Protein 3B1S (pdb70)

Organism: Aquifex aeolicus (strain VF5) (NCBI:txid224324)

Sequence (346 aa):
PEVKSRIKARMRELAKSRMMAEVPKATVVITNPEVKSRIKARMRELAKSRMMAEVPKATVVITNPEVKSRIKARMRELAKSRMMAEVPKATVVITNPTHIAIALKYNPEKDKAPVVVAKGKGTIAQKIVEIAENYSIPVVRKPELARALYPAVEVGKEISPKFYKAVAEIIAYVMFKKKKVPTHIAIALKYNPEKDKAPVVVAKGKGTIAQKIVEIAENYSIPVVRKPELARALYPAVEVGKEISPKFYKAVAEIIAYVMFKKKKPTHIAIALKYNPEKDKAPVVVAKGKGTIAQKIVEIAENYSIPVVRKPELARALYPAVEVGKEISPKFYKAVAEIIAYVMFK

Solvent-accessible surface area: 22753 Å² total; per-residue (Å²): 133,168,106,129,48,136,90,100,23,116,111,156,81,102,48,60,67,170,19,22,67,68,0,42,117,7,52,4,0,1,20,48,129,136,104,112,71,183,82,94,40,129,116,153,82,100,50,87,71,184,29,20,66,55,0,44,123,8,64,2,0,1,11,32,98,91,1,61,72,109,8,105,44,70,49,149,92,25,46,90,73,120,34,24,68,56,0,42,116,12,33,0,0,0,4,18,133,115,50,24,0,0,0,2,68,11,60,42,153,168,10,156,0,0,29,0,12,0,54,0,127,34,102,57,2,93,77,0,32,112,34,0,100,100,127,100,18,50,57,30,171,95,62,154,22,0,196,57,0,15,113,57,14,90,60,48,132,85,3,45,94,140,18,26,120,27,1,1,90,12,7,0,116,19,74,31,132,166,159,114,174,172,117,69,13,0,0,0,2,61,54,74,67,155,175,34,168,1,11,24,0,6,0,44,4,112,29,117,64,2,93,90,0,32,82,33,0,109,120,131,96,17,37,46,30,183,71,66,134,19,0,142,50,0,38,105,58,12,120,59,61,104,67,4,37,96,182,14,80,160,38,1,57,109,8,16,59,93,15,106,169,138,136,211,249,145,43,98,13,0,0,0,0,70,65,68,75,150,140,144,120,22,13,26,0,10,0,35,2,119,34,112,51,0,85,122,0,10,92,43,0,109,128,143,99,19,53,48,22,163,100,61,128,25,0,156,52,0,41,100,57,4,105,56,47,126,77,4,43,94,164,11,105,157,43,0,54,104,12,8,54,154,22,99,177,185

Secondary structure (DSSP, 8-state):
-HHHHHHHHHHHHHHHHHHHHSGGG-SEEEE-/---EEEEEE--TTT-SS-EEEEEEETHHHHHHHHHHHHHT--EEE-HHHHHHHTTT--TTSBPPGGGHHHHHHHHHHHHHHHHH-/-HHHHHHHHHHHHHHHHHHHTTGGG-SEEEE-/---EEEEEE--TTT-SS-EEEEEEEHHHHHHHHHHHHHTT--EEE-HHHHHHHTTT--TTSBPPTTSHHHHHHHHHHHHHT---/-HHHHHHHHHHHHHHHHHHHHHGGG-SEEEE-/---EEEEEE--SSS-SPPEEEEEEEHHHHHHHHHHHHHHT--EEE-HHHHHHHHHH--TTSBPPGGGHHHHHHHHHHHHH-

CATH classification: 3.40.1690.10

B-factor: mean 74.51, std 15.12, range [42.86, 115.55]

InterPro domains:
  IPR006135 Type III secretion system substrate exporter [PF01312] (5-341)
  IPR006135 Type III secretion system substrate exporter [PR00950] (7-29)
  IPR006135 Type III secretion system substrate exporter [PR00950] (202-220)
  IPR006135 Type III secretion system substrate exporter [PR00950] (222-239)
  IPR006135 Type III secretion system substrate exporter [PR00950] (266-281)
  IPR006135 Type III secretion system substrate exporter [PR00950] (296-317)
  IPR006135 Type III secretion system substrate exporter [PTHR30531] (3-348)
  IPR006136 Flagellar biosynthetic protein FlhB [TIGR00328] (4-347)
  IPR029025 Type III secretion system substrate exporter, C-terminal [G3DSA:3.40.1690.10] (264-350)
  IPR029025 Type III secretion system substrate exporter, C-terminal [SSF160544] (239-343)

Structure (mmCIF, N/CA/C/O backbone):
data_3B1S
#
_entry.id   3B1S
#
_cell.length_a   114.600
_cell.length_b   33.750
_cell.length_c   122.370
_cell.angle_alpha   90.00
_cell.angle_beta   107.78
_cell.angle_gamma   90.00
#
_symmetry.space_group_name_H-M   'C 1 2 1'
#
loop_
_entity.id
_entity.type
_entity.pdbx_description
1 polymer 'Flagellar biosynthetic protein flhB'
2 polymer 'Flagellar biosynthetic protein flhB'
3 water water
#
loop_
_atom_site.group_PDB
_atom_site.id
_atom_site.type_symbol
_atom_site.label_atom_id
_atom_site.label_alt_id
_atom_site.label_comp_id
_atom_site.label_asym_id
_atom_site.label_entity_id
_atom_site.label_seq_id
_atom_site.pdbx_PDB_ins_code
_atom_site.Cartn_x
_atom_site.Cartn_y
_atom_site.Cartn_z
_atom_site.occupancy
_atom_site.B_iso_or_equiv
_atom_site.auth_seq_id
_atom_site.auth_comp_id
_atom_site.auth_asym_id
_atom_site.auth_atom_id
_atom_site.pdbx_PDB_model_num
ATOM 1 N N . PRO A 1 21 ? 11.711 30.032 79.111 1.00 83.44 232 PRO A N 1
ATOM 2 C CA . PRO A 1 21 ? 11.969 29.004 80.124 1.00 83.42 232 PRO A CA 1
ATOM 3 C C . PRO A 1 21 ? 12.434 27.666 79.495 1.00 83.53 232 PRO A C 1
ATOM 4 O O . PRO A 1 21 ? 11.806 27.171 78.540 1.00 84.00 232 PRO A O 1
ATOM 8 N N . GLU A 1 22 ? 13.518 27.101 80.035 1.00 82.69 233 GLU A N 1
ATOM 9 C CA . GLU A 1 22 ? 14.181 25.931 79.463 1.00 82.20 233 GLU A CA 1
ATOM 10 C C . GLU A 1 22 ? 13.244 24.711 79.405 1.00 81.36 233 GLU A C 1
ATOM 11 O O . GLU A 1 22 ? 13.053 24.140 78.329 1.00 81.48 233 GLU A O 1
ATOM 17 N N . VAL A 1 23 ? 12.637 24.328 80.528 1.00 80.29 234 VAL A N 1
ATOM 18 C CA . VAL A 1 23 ? 11.720 23.185 80.544 1.00 78.05 234 VAL A CA 1
ATOM 19 C C . VAL A 1 23 ? 10.415 23.293 79.781 1.00 76.67 234 VAL A C 1
ATOM 20 O O . VAL A 1 23 ? 10.188 22.529 78.883 1.00 76.09 234 VAL A O 1
ATOM 24 N N . LYS A 1 24 ? 9.696 24.379 79.947 1.00 75.36 235 LYS A N 1
ATOM 25 C CA . LYS A 1 24 ? 8.476 24.522 79.205 1.00 74.57 235 LYS A CA 1
ATOM 26 C C . LYS A 1 24 ? 8.739 24.436 77.718 1.00 73.99 235 LYS A C 1
ATOM 27 O O . LYS A 1 24 ? 8.049 23.738 77.015 1.00 73.70 235 LYS A O 1
ATOM 33 N N . SER A 1 25 ? 9.759 25.094 77.219 1.00 73.07 236 SER A N 1
ATOM 34 C CA . SER A 1 25 ? 10.052 24.955 75.817 1.00 73.02 236 SER A CA 1
ATOM 35 C C . SER A 1 25 ? 10.557 23.595 75.422 1.00 71.96 236 SER A C 1
ATOM 36 O O . SER A 1 25 ? 10.442 23.205 74.258 1.00 72.21 236 SER A O 1
ATOM 39 N N . ARG A 1 26 ? 11.122 22.862 76.364 1.00 70.67 237 ARG A N 1
ATOM 40 C CA . ARG A 1 26 ? 11.603 21.549 75.999 1.00 69.94 237 ARG A CA 1
ATOM 41 C C . ARG A 1 26 ? 10.419 20.625 75.911 1.00 68.30 237 ARG A C 1
ATOM 42 O O . ARG A 1 26 ? 10.426 19.690 75.138 1.00 68.09 237 ARG A O 1
ATOM 50 N N . ILE A 1 27 ? 9.388 20.915 76.691 1.00 67.18 238 ILE A N 1
ATOM 51 C CA . ILE A 1 27 ? 8.172 20.115 76.672 1.00 65.72 238 ILE A CA 1
ATOM 52 C C . ILE A 1 27 ? 7.458 20.340 75.371 1.00 65.30 238 ILE A C 1
ATOM 53 O O . ILE A 1 27 ? 7.043 19.354 74.712 1.00 65.29 238 ILE A O 1
ATOM 58 N N . LYS A 1 28 ? 7.320 21.626 75.019 1.00 64.43 239 LYS A N 1
ATOM 59 C CA . LYS A 1 28 ? 6.718 22.046 73.761 1.00 63.59 239 LYS A CA 1
ATOM 60 C C . LYS A 1 28 ? 7.399 21.392 72.598 1.00 62.64 239 LYS A C 1
ATOM 61 O O . LYS A 1 28 ? 6.745 20.779 71.751 1.00 62.45 239 LYS A O 1
ATOM 67 N N . ALA A 1 29 ? 8.719 21.488 72.563 1.00 62.45 240 ALA A N 1
ATOM 68 C CA . ALA A 1 29 ? 9.489 20.919 71.442 1.00 62.72 240 ALA A CA 1
ATOM 69 C C . ALA A 1 29 ? 9.111 19.476 71.283 1.00 62.71 240 ALA A C 1
ATOM 70 O O . ALA A 1 29 ? 8.751 19.013 70.180 1.00 63.33 240 ALA A O 1
ATOM 72 N N . ARG A 1 30 ? 9.175 18.759 72.381 1.00 62.15 241 ARG A N 1
ATOM 73 C CA . ARG A 1 30 ? 8.869 17.361 72.384 1.00 61.98 241 ARG A CA 1
ATOM 74 C C . ARG A 1 30 ? 7.431 17.080 71.994 1.00 61.95 241 ARG A C 1
ATOM 75 O O . ARG A 1 30 ? 7.219 16.191 71.229 1.00 61.86 241 ARG A O 1
ATOM 83 N N . MET A 1 31 ? 6.476 17.821 72.470 1.00 61.93 242 MET A N 1
ATOM 84 C CA . MET A 1 31 ? 5.120 17.595 71.975 1.00 63.00 242 MET A CA 1
ATOM 85 C C . MET A 1 31 ? 5.051 17.794 70.440 1.00 63.61 242 MET A C 1
ATOM 86 O O . MET A 1 31 ? 4.409 16.989 69.705 1.00 62.97 242 MET A O 1
ATOM 91 N N . ARG A 1 32 ? 5.744 18.833 69.946 1.00 63.99 243 ARG A N 1
ATOM 92 C CA . ARG A 1 32 ? 5.826 19.050 68.498 1.00 63.96 243 ARG A CA 1
ATOM 93 C C . ARG A 1 32 ? 6.423 17.799 67.893 1.00 63.54 243 ARG A C 1
ATOM 94 O O . ARG A 1 32 ? 5.883 17.233 66.961 1.00 63.62 243 ARG A O 1
ATOM 102 N N . GLU A 1 33 ? 7.505 17.312 68.448 1.00 63.09 244 GLU A N 1
ATOM 103 C CA . GLU A 1 33 ? 8.100 16.155 67.832 1.00 63.87 244 GLU A CA 1
ATOM 104 C C . GLU A 1 33 ? 7.158 14.932 67.809 1.00 62.78 244 GLU A C 1
ATOM 105 O O . GLU A 1 33 ? 7.145 14.171 66.836 1.00 63.10 244 GLU A O 1
ATOM 111 N N . LEU A 1 34 ? 6.451 14.689 68.891 1.00 61.54 245 LEU A N 1
ATOM 112 C CA . LEU A 1 34 ? 5.565 13.549 68.986 1.00 59.77 245 LEU A CA 1
ATOM 113 C C . LEU A 1 34 ? 4.395 13.636 68.051 1.00 59.71 245 LEU A C 1
ATOM 114 O O . LEU A 1 34 ? 3.943 12.650 67.522 1.00 59.51 245 LEU A O 1
ATOM 119 N N . ALA A 1 35 ? 3.866 14.831 67.905 1.00 59.43 246 ALA A N 1
ATOM 120 C CA . ALA A 1 35 ? 2.779 15.083 66.974 1.00 59.82 246 ALA A CA 1
ATOM 121 C C . ALA A 1 35 ? 3.259 14.664 65.566 1.00 60.75 246 ALA A C 1
ATOM 122 O O . ALA A 1 35 ? 2.586 13.896 64.888 1.00 61.54 246 ALA A O 1
ATOM 124 N N . LYS A 1 36 ? 4.465 15.043 65.196 1.00 61.74 247 LYS A N 1
ATOM 125 C CA . LYS A 1 36 ? 5.015 14.638 63.918 1.00 62.76 247 LYS A CA 1
ATOM 126 C C . LYS A 1 36 ? 5.213 13.140 63.722 1.00 63.36 247 LYS A C 1
ATOM 127 O O . LYS A 1 36 ? 4.821 12.609 62.729 1.00 62.77 247 LYS A O 1
ATOM 133 N N . SER A 1 37 ? 5.767 12.419 64.664 1.00 64.67 248 SER A N 1
ATOM 134 C CA . SER A 1 37 ? 5.812 10.976 64.427 1.00 67.86 248 SER A CA 1
ATOM 135 C C . SER A 1 37 ? 4.430 10.366 64.167 1.00 69.02 248 SER A C 1
ATOM 136 O O . SER A 1 37 ? 4.302 9.474 63.314 1.00 69.58 248 SER A O 1
ATOM 139 N N . ARG A 1 38 ? 3.398 10.838 64.880 1.00 70.43 249 ARG A N 1
ATOM 140 C CA . ARG A 1 38 ? 2.045 10.315 64.676 1.00 71.64 249 ARG A CA 1
ATOM 141 C C . ARG A 1 38 ? 1.645 10.566 63.203 1.00 71.37 249 ARG A C 1
ATOM 142 O O . ARG A 1 38 ? 1.279 9.633 62.454 1.00 70.88 249 ARG A O 1
ATOM 150 N N . MET A 1 39 ? 1.758 11.830 62.806 1.00 71.33 250 MET A N 1
ATOM 151 C CA . MET A 1 39 ? 1.363 12.263 61.500 1.00 72.49 250 MET A CA 1
ATOM 152 C C . MET A 1 39 ? 2.041 11.473 60.340 1.00 74.04 250 MET A C 1
ATOM 153 O O . MET A 1 39 ? 1.336 10.986 59.442 1.00 74.38 250 MET A O 1
ATOM 158 N N . MET A 1 40 ? 3.376 11.316 60.383 1.00 75.17 251 MET A N 1
ATOM 159 C CA . MET A 1 40 ? 4.139 10.554 59.366 1.00 76.28 251 MET A CA 1
ATOM 160 C C . MET A 1 40 ? 3.853 9.086 59.341 1.00 76.49 251 MET A C 1
ATOM 161 O O . MET A 1 40 ? 4.139 8.413 58.372 1.00 76.93 251 MET A O 1
ATOM 166 N N . ALA A 1 41 ? 3.327 8.570 60.424 1.00 77.42 252 ALA A N 1
ATOM 167 C CA . ALA A 1 41 ? 2.961 7.173 60.466 1.00 78.45 252 ALA A CA 1
ATOM 168 C C . ALA A 1 41 ? 1.552 6.979 59.845 1.00 79.19 252 ALA A C 1
ATOM 169 O O . ALA A 1 41 ? 1.186 5.871 59.397 1.00 79.29 252 ALA A O 1
ATOM 171 N N . GLU A 1 42 ? 0.764 8.060 59.833 1.00 79.37 253 GLU A N 1
ATOM 172 C CA . GLU A 1 42 ? -0.598 8.016 59.302 1.00 79.60 253 GLU A CA 1
ATOM 173 C C . GLU A 1 42 ? -0.640 8.229 57.780 1.00 79.45 253 GLU A C 1
ATOM 174 O O . GLU A 1 42 ? -1.704 8.095 57.153 1.00 79.95 253 GLU A O 1
ATOM 180 N N . VAL A 1 43 ? 0.516 8.579 57.203 1.00 78.51 254 VAL A N 1
ATOM 181 C CA . VAL A 1 43 ? 0.657 8.794 55.759 1.00 77.05 254 VAL A CA 1
ATOM 182 C C . VAL A 1 43 ? 0.480 7.516 54.914 1.00 76.88 254 VAL A C 1
ATOM 183 O O . VAL A 1 43 ? -0.090 7.602 53.831 1.00 76.71 254 VAL A O 1
ATOM 187 N N . PRO A 1 44 ? 0.784 6.356 55.435 1.00 76.33 255 PRO A N 1
ATOM 188 C CA . PRO A 1 44 ? 0.640 5.132 54.672 1.00 76.25 255 PRO A CA 1
ATOM 189 C C . PRO A 1 44 ? -0.812 4.839 54.409 1.00 75.65 255 PRO A C 1
ATOM 190 O O . PRO A 1 44 ? -1.163 3.885 53.759 1.00 75.68 255 PRO A O 1
ATOM 194 N N . LYS A 1 45 ? -1.655 5.648 55.004 1.00 75.14 256 LYS A N 1
ATOM 195 C CA . LYS A 1 45 ? -3.092 5.491 54.932 1.00 74.15 256 LYS A CA 1
ATOM 196 C C . LYS A 1 45 ? -3.667 6.525 53.977 1.00 73.34 256 LYS A C 1
ATOM 197 O O . LYS A 1 45 ? -4.866 6.583 53.801 1.00 73.94 256 LYS A O 1
ATOM 203 N N . ALA A 1 46 ? -2.839 7.345 53.375 1.00 72.29 257 ALA A N 1
ATOM 204 C CA . ALA A 1 46 ? -3.358 8.348 52.483 1.00 70.84 257 ALA A CA 1
ATOM 205 C C . ALA A 1 46 ? -3.772 7.742 51.173 1.00 70.16 257 ALA A C 1
ATOM 206 O O . ALA A 1 46 ? -3.430 6.622 50.887 1.00 70.52 257 ALA A O 1
ATOM 208 N N . THR A 1 47 ? -4.540 8.488 50.397 1.00 68.69 258 THR A N 1
ATOM 209 C CA . THR A 1 47 ? -4.988 8.056 49.088 1.00 67.14 258 THR A CA 1
ATOM 210 C C . THR A 1 47 ? -4.462 9.103 48.061 1.00 66.91 258 THR A C 1
ATOM 211 O O . THR A 1 47 ? -4.395 8.838 46.851 1.00 66.79 258 THR A O 1
ATOM 215 N N . VAL A 1 48 ? -4.075 10.289 48.532 1.00 66.00 259 VAL A N 1
ATOM 216 C CA . VAL A 1 48 ? -3.680 11.382 47.622 1.00 65.46 259 VAL A CA 1
ATOM 217 C C . VAL A 1 48 ? -2.854 12.406 48.364 1.00 65.27 259 VAL A C 1
ATOM 218 O O . VAL A 1 48 ? -3.135 12.690 49.532 1.00 65.57 259 VAL A O 1
ATOM 222 N N . VAL A 1 49 ? -1.874 12.998 47.685 1.00 64.88 260 VAL A N 1
ATOM 223 C CA . VAL A 1 49 ? -1.099 14.063 48.276 1.00 64.39 260 VAL A CA 1
ATOM 224 C C . VAL A 1 49 ? -1.085 15.195 47.327 1.00 65.20 260 VAL A C 1
ATOM 225 O O . VAL A 1 49 ? -0.787 14.990 46.174 1.00 65.14 260 VAL A O 1
ATOM 229 N N . ILE A 1 50 ? -1.361 16.392 47.807 1.00 66.91 261 ILE A N 1
ATOM 230 C CA . ILE A 1 50 ? -1.212 17.553 46.981 1.00 69.38 261 ILE A CA 1
ATOM 231 C C . ILE A 1 50 ? 0.089 18.203 47.319 1.00 72.31 261 ILE A C 1
ATOM 232 O O . ILE A 1 50 ? 0.437 18.318 48.485 1.00 72.85 261 ILE A O 1
ATOM 237 N N . THR A 1 51 ? 0.804 18.638 46.281 1.00 75.94 262 THR A N 1
ATOM 238 C CA . THR A 1 51 ? 2.196 19.117 46.347 1.00 78.31 262 THR A CA 1
ATOM 239 C C . THR A 1 51 ? 2.260 20.473 45.678 1.00 79.93 262 THR A C 1
ATOM 240 O O . THR A 1 51 ? 1.422 20.775 44.834 1.00 79.88 262 THR A O 1
ATOM 244 N N . ASN A 1 52 ? 3.259 21.280 46.031 1.00 82.61 263 ASN A N 1
ATOM 245 C CA . ASN A 1 52 ? 3.538 22.529 45.290 1.00 85.16 263 ASN A CA 1
ATOM 246 C C . ASN A 1 52 ? 4.105 22.316 43.872 1.00 86.13 263 ASN A C 1
ATOM 247 O O . ASN A 1 52 ? 4.937 21.415 43.626 1.00 87.04 263 ASN A O 1
ATOM 253 N N . PRO B 1 21 ? 4.889 22.829 -10.064 1.00 88.62 232 PRO C N 1
ATOM 254 C CA . PRO B 1 21 ? 4.729 21.893 -8.939 1.00 88.30 232 PRO C CA 1
ATOM 255 C C . PRO B 1 21 ? 6.072 21.611 -8.259 1.00 87.85 232 PRO C C 1
ATOM 256 O O . PRO B 1 21 ? 6.268 22.021 -7.112 1.00 88.17 232 PRO C O 1
ATOM 260 N N . GLU B 1 22 ? 6.991 20.945 -8.965 1.00 86.74 233 GLU C N 1
ATOM 261 C CA . GLU B 1 22 ? 8.323 20.636 -8.430 1.00 85.73 233 GLU C CA 1
ATOM 262 C C . GLU B 1 22 ? 9.045 21.910 -8.085 1.00 84.76 233 GLU C C 1
ATOM 263 O O . GLU B 1 22 ? 9.931 21.920 -7.216 1.00 84.89 233 GLU C O 1
ATOM 269 N N . VAL B 1 23 ? 8.662 22.983 -8.767 1.00 83.10 234 VAL C N 1
ATOM 270 C CA . VAL B 1 23 ? 9.352 24.236 -8.606 1.00 82.03 234 VAL C CA 1
ATOM 271 C C . VAL B 1 23 ? 8.901 24.951 -7.340 1.00 80.70 234 VAL C C 1
ATOM 272 O O . VAL B 1 23 ? 9.742 25.282 -6.506 1.00 81.30 234 VAL C O 1
ATOM 276 N N . LYS B 1 24 ? 7.601 25.171 -7.174 1.00 79.10 235 LYS C N 1
ATOM 277 C CA . LYS B 1 24 ? 7.106 25.799 -5.940 1.00 77.51 235 LYS C CA 1
ATOM 278 C C . LYS B 1 24 ? 7.305 24.909 -4.706 1.00 75.91 235 LYS C C 1
ATOM 279 O O . LYS B 1 24 ? 7.450 25.420 -3.604 1.00 75.42 235 LYS C O 1
ATOM 285 N N . SER B 1 25 ? 7.355 23.593 -4.894 1.00 74.45 236 SER C N 1
ATOM 286 C CA . SER B 1 25 ? 7.682 22.704 -3.780 1.00 73.39 236 SER C CA 1
ATOM 287 C C . SER B 1 25 ? 9.111 22.944 -3.320 1.00 71.75 236 SER C C 1
ATOM 288 O O . SER B 1 25 ? 9.365 23.050 -2.144 1.00 71.72 236 SER C O 1
ATOM 291 N N . ARG B 1 26 ? 10.043 23.020 -4.249 1.00 70.22 237 ARG C N 1
ATOM 292 C CA . ARG B 1 26 ? 11.435 23.241 -3.892 1.00 69.17 237 ARG C CA 1
ATOM 293 C C . ARG B 1 26 ? 11.697 24.627 -3.261 1.00 67.65 237 ARG C C 1
ATOM 294 O O . ARG B 1 26 ? 12.540 24.771 -2.357 1.00 67.56 237 ARG C O 1
ATOM 302 N N . ILE B 1 27 ? 10.963 25.631 -3.712 1.00 65.41 238 ILE C N 1
ATOM 303 C CA . ILE B 1 27 ? 11.029 26.941 -3.083 1.00 64.58 238 ILE C CA 1
ATOM 304 C C . ILE B 1 27 ? 10.419 26.996 -1.676 1.00 63.83 238 ILE C C 1
ATOM 305 O O . ILE B 1 27 ? 10.908 27.721 -0.829 1.00 63.96 238 ILE C O 1
ATOM 310 N N . LYS B 1 28 ? 9.358 26.260 -1.394 1.00 63.19 239 LYS C N 1
ATOM 311 C CA . LYS B 1 28 ? 8.840 26.350 -0.044 1.00 62.76 239 LYS C CA 1
ATOM 312 C C . LYS B 1 28 ? 9.857 25.684 0.882 1.00 61.31 239 LYS C C 1
ATOM 313 O O . LYS B 1 28 ? 10.200 26.225 1.940 1.00 61.26 239 LYS C O 1
ATOM 319 N N . ALA B 1 29 ? 10.363 24.532 0.437 1.00 60.02 240 ALA C N 1
ATOM 320 C CA . ALA B 1 29 ? 11.322 23.726 1.181 1.00 59.16 240 ALA C CA 1
ATOM 321 C C . ALA B 1 29 ? 12.449 24.620 1.521 1.00 59.12 240 ALA C C 1
ATOM 322 O O . ALA B 1 29 ? 12.768 24.748 2.701 1.00 59.89 240 ALA C O 1
ATOM 324 N N . ARG B 1 30 ? 13.044 25.270 0.513 1.00 58.31 241 ARG C N 1
ATOM 325 C CA . ARG B 1 30 ? 14.201 26.118 0.800 1.00 58.09 241 ARG C CA 1
ATOM 326 C C . ARG B 1 30 ? 13.915 27.254 1.770 1.00 57.53 241 ARG C C 1
ATOM 327 O O . ARG B 1 30 ? 14.738 27.610 2.626 1.00 56.46 241 ARG C O 1
ATOM 3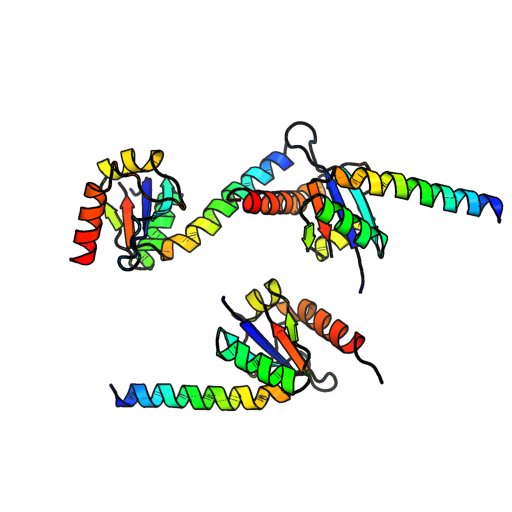35 N N . MET B 1 31 ? 12.733 27.816 1.654 1.00 58.07 242 MET C N 1
ATOM 336 C CA . MET B 1 31 ? 12.374 28.863 2.582 1.00 60.19 242 MET C CA 1
ATOM 337 C C . MET B 1 31 ? 12.278 28.317 4.006 1.00 61.07 242 MET C C 1
ATOM 338 O O . MET B 1 31 ? 12.624 29.011 4.976 1.00 61.43 242 MET C O 1
ATOM 343 N N . ARG B 1 32 ? 11.849 27.064 4.128 1.00 61.58 243 ARG C N 1
ATOM 344 C CA . ARG B 1 32 ? 11.898 26.428 5.421 1.00 62.70 243 ARG C CA 1
ATOM 345 C C . ARG B 1 32 ? 13.317 26.248 6.003 1.00 62.34 243 ARG C C 1
ATOM 346 O O . ARG B 1 32 ? 13.525 26.599 7.167 1.00 63.65 243 ARG C O 1
ATOM 354 N N . GLU B 1 33 ? 14.282 25.747 5.235 1.00 60.90 244 GLU C N 1
ATOM 355 C CA . GLU B 1 33 ? 15.631 25.593 5.775 1.00 61.21 244 GLU C CA 1
ATOM 356 C C . GLU B 1 33 ? 16.213 26.928 6.220 1.00 60.43 244 GLU C C 1
ATOM 357 O O . GLU B 1 33 ? 16.991 26.987 7.181 1.00 60.93 244 GLU C O 1
ATOM 363 N N . LEU B 1 34 ? 15.889 27.991 5.485 1.00 59.43 245 LEU C N 1
ATOM 364 C CA . LEU B 1 34 ? 16.468 29.297 5.749 1.00 57.18 245 LEU C CA 1
ATOM 365 C C . LEU B 1 34 ? 15.904 29.863 7.047 1.00 56.15 245 LEU C C 1
ATOM 366 O O . LEU B 1 34 ? 16.650 30.358 7.896 1.00 56.04 245 LEU C O 1
ATOM 371 N N . ALA B 1 35 ? 14.594 29.745 7.196 1.00 55.88 246 ALA C N 1
ATOM 372 C CA . ALA B 1 35 ? 13.895 30.107 8.433 1.00 56.14 246 ALA C CA 1
ATOM 373 C C . ALA B 1 35 ? 14.442 29.273 9.592 1.00 56.12 246 ALA C C 1
ATOM 374 O O . ALA B 1 35 ? 14.727 29.790 10.676 1.00 57.09 246 ALA C O 1
ATOM 376 N N . LYS B 1 36 ? 14.647 28.000 9.345 1.00 55.59 247 LYS C N 1
ATOM 377 C CA . LYS B 1 36 ? 15.163 27.179 10.372 1.00 56.73 247 LYS C CA 1
ATOM 378 C C . LYS B 1 36 ? 16.559 27.637 10.836 1.00 56.94 247 LYS C C 1
ATOM 379 O O . LYS B 1 36 ? 16.806 27.695 12.035 1.00 57.46 247 LYS C O 1
ATOM 385 N N . SER B 1 37 ? 17.456 27.998 9.917 1.00 56.88 248 SER C N 1
ATOM 386 C CA . SER B 1 37 ? 18.810 28.387 10.314 1.00 57.40 248 SER C CA 1
ATOM 387 C C . SER B 1 37 ? 18.821 29.750 10.935 1.00 56.91 248 SER C C 1
ATOM 388 O O . SER B 1 37 ? 19.542 29.993 11.879 1.00 56.12 248 SER C O 1
ATOM 391 N N . ARG B 1 38 ? 18.051 30.669 10.381 1.00 56.68 249 ARG C N 1
ATOM 392 C CA . ARG B 1 38 ? 17.955 31.941 11.070 1.00 57.29 249 ARG C CA 1
ATOM 393 C C . ARG B 1 38 ? 17.506 31.672 12.519 1.00 55.66 249 ARG C C 1
ATOM 394 O O . ARG B 1 38 ? 18.162 32.118 13.424 1.00 55.70 249 ARG C O 1
ATOM 402 N N . MET B 1 39 ? 16.455 30.893 12.741 1.00 53.92 250 MET C N 1
ATOM 403 C CA . MET B 1 39 ? 16.059 30.558 14.126 1.00 52.59 250 MET C CA 1
ATOM 404 C C . MET B 1 39 ? 17.152 29.946 15.006 1.00 51.98 250 MET C C 1
ATOM 405 O O . MET B 1 39 ? 17.392 30.400 16.114 1.00 52.38 250 MET C O 1
ATOM 410 N N . MET B 1 40 ? 17.797 28.894 14.521 1.00 50.61 251 MET C N 1
ATOM 411 C CA . MET B 1 40 ? 18.805 28.200 15.295 1.00 49.14 251 MET C CA 1
ATOM 412 C C . MET B 1 40 ? 19.966 29.108 15.631 1.00 49.02 251 MET C C 1
ATOM 413 O O . MET B 1 40 ? 20.588 28.940 16.660 1.00 49.89 251 MET C O 1
ATOM 418 N N . ALA B 1 41 ? 20.269 30.070 14.772 1.00 48.93 252 ALA C N 1
ATOM 419 C CA . ALA B 1 41 ? 21.365 31.011 15.007 1.00 49.27 252 ALA C CA 1
ATOM 420 C C . ALA B 1 41 ? 21.041 31.847 16.247 1.00 49.73 252 ALA C C 1
ATOM 421 O O . ALA B 1 41 ? 21.887 32.493 16.819 1.00 49.91 252 ALA C O 1
ATOM 423 N N . GLU B 1 42 ? 19.799 31.817 16.668 1.00 49.97 253 GLU C N 1
ATOM 424 C CA . GLU B 1 42 ? 19.391 32.705 17.687 1.00 51.25 253 GLU C CA 1
ATOM 425 C C . GLU B 1 42 ? 19.371 31.950 19.018 1.00 51.50 253 GLU C C 1
ATOM 426 O O . GLU B 1 42 ? 19.343 32.585 20.104 1.00 52.07 253 GLU C O 1
ATOM 432 N N . VAL B 1 43 ? 19.429 30.607 18.956 1.00 50.11 254 VAL C N 1
ATOM 433 C CA . VAL B 1 43 ? 19.365 29.807 20.167 1.00 48.76 254 VAL C CA 1
ATOM 434 C C . VAL B 1 43 ? 20.540 30.179 21.111 1.00 49.19 254 VAL C C 1
ATOM 435 O O . VAL B 1 43 ? 20.373 30.259 22.331 1.00 48.98 254 VAL C O 1
ATOM 439 N N . PRO B 1 44 ? 21.717 30.478 20.562 1.00 48.58 255 PRO C N 1
ATOM 440 C CA . PRO B 1 44 ? 22.698 30.802 21.584 1.00 49.32 255 PRO C CA 1
ATOM 441 C C . PRO B 1 44 ? 22.505 32.155 22.333 1.00 50.94 255 PRO C C 1
ATOM 442 O O . PRO B 1 44 ? 23.370 32.523 23.128 1.00 51.27 255 PRO C O 1
ATOM 446 N N . LYS B 1 45 ? 21.421 32.903 22.115 1.00 51.83 256 LYS C N 1
ATOM 447 C CA . LYS B 1 45 ? 21.233 34.119 22.953 1.00 52.75 256 LYS C CA 1
ATOM 448 C C . LYS B 1 45 ? 20.212 33.814 24.006 1.00 52.03 256 LYS C C 1
ATOM 449 O O . LYS B 1 45 ? 19.910 34.667 24.834 1.00 53.09 256 LYS C O 1
ATOM 455 N N . ALA B 1 46 ? 19.645 32.621 23.952 1.00 50.73 257 ALA C N 1
ATOM 456 C CA . ALA B 1 46 ? 18.606 32.263 24.875 1.00 50.66 257 ALA C CA 1
ATOM 457 C C . ALA B 1 46 ? 19.211 32.389 26.252 1.00 51.56 257 ALA C C 1
ATOM 458 O O . ALA B 1 46 ? 20.447 32.250 26.412 1.00 52.42 257 ALA C O 1
ATOM 460 N N . THR B 1 47 ? 18.379 32.621 27.272 1.00 51.34 258 THR C N 1
ATOM 461 C CA . THR B 1 47 ? 18.876 32.360 28.620 1.00 50.36 258 THR C CA 1
ATOM 462 C C . THR B 1 47 ? 18.240 31.140 29.317 1.00 49.39 258 THR C C 1
ATOM 463 O O . THR B 1 47 ? 18.705 30.733 30.357 1.00 50.00 258 THR C O 1
ATOM 467 N N . VAL B 1 48 ? 17.227 30.528 28.739 1.00 48.83 259 VAL C N 1
ATOM 468 C CA . VAL B 1 48 ? 16.714 29.276 29.250 1.00 48.70 259 VAL C CA 1
ATOM 469 C C . VAL B 1 48 ? 16.074 28.519 28.149 1.00 47.82 259 VAL C C 1
ATOM 470 O O . VAL B 1 48 ? 15.577 29.114 27.273 1.00 47.68 259 VAL C O 1
ATOM 474 N N . VAL B 1 49 ? 16.004 27.207 28.212 1.00 47.49 260 VAL C N 1
ATOM 475 C CA . VAL B 1 49 ? 15.118 26.510 27.296 1.00 47.98 260 VAL C CA 1
ATOM 476 C C . VAL B 1 49 ? 14.107 25.743 28.127 1.00 50.39 260 VAL C C 1
ATOM 477 O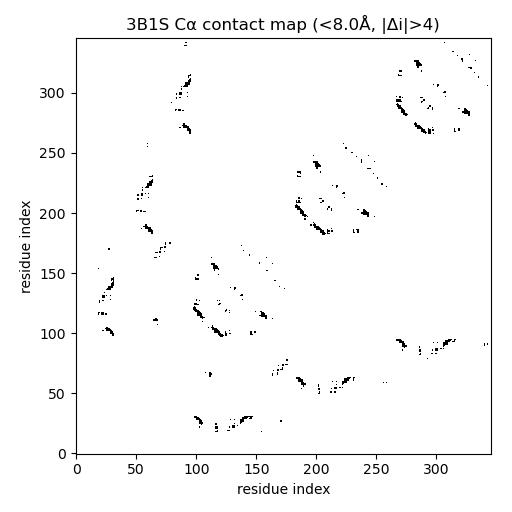 O . VAL B 1 49 ? 14.466 25.004 29.067 1.00 50.77 260 VAL C O 1
ATOM 481 N N . ILE B 1 50 ? 12.842 25.916 27.797 1.00 52.33 261 ILE C N 1
ATOM 482 C CA . ILE B 1 50 ? 11.776 25.192 28.490 1.00 54.95 261 ILE C CA 1
ATOM 483 C C . ILE B 1 50 ? 11.454 23.980 27.648 1.00 57.28 261 ILE C C 1
ATOM 484 O O . ILE B 1 50 ? 11.287 24.116 26.443 1.00 58.13 261 ILE C O 1
ATOM 489 N N . THR B 1 51 ? 11.359 22.798 28.250 1.00 60.40 262 THR C N 1
ATOM 490 C CA . THR B 1 51 ? 11.172 21.561 27.458 1.00 63.88 262 THR C CA 1
ATOM 491 C C . THR B 1 51 ? 10.133 20.604 28.047 1.00 65.39 262 THR C C 1
ATOM 492 O O . THR B 1 51 ? 9.613 20.866 29.120 1.00 66.34 262 THR C O 1
ATOM 496 N N . ASN B 1 52 ? 9.816 19.510 27.355 1.00 67.19 263 ASN C N 1
ATOM 497 C CA . ASN B 1 52 ? 9.002 18.435 27.951 1.00 69.25 263 ASN C CA 1
ATOM 498 C C . ASN B 1 52 ? 9.862 17.185 28.291 1.00 70.56 263 ASN C C 1
ATOM 499 O O . ASN B 1 52 ? 11.099 17.306 28.490 1.00 71.12 263 ASN C O 1
ATOM 505 N N . PRO C 1 21 ? -23.495 11.566 48.861 1.00 89.06 232 PRO E N 1
ATOM 506 C CA . PRO C 1 21 ? -22.559 12.579 49.413 1.00 88.49 232 PRO E CA 1
ATOM 507 C C . PRO C 1 21 ? -22.040 13.513 48.311 1.00 87.84 232 PRO E C 1
ATOM 508 O O . PRO C 1 21 ? -21.649 13.019 47.249 1.00 88.34 232 PRO E O 1
ATOM 512 N N . GLU C 1 22 ? -22.045 14.827 48.538 1.00 86.42 233 GLU E N 1
ATOM 513 C CA . GLU C 1 22 ? -21.632 15.797 47.509 1.00 85.80 233 GLU E CA 1
ATOM 514 C C . GLU C 1 22 ? -20.338 15.454 46.760 1.00 85.35 233 GLU E C 1
ATOM 515 O O . GLU C 1 22 ? -20.282 15.541 45.521 1.00 85.25 233 GLU E O 1
ATOM 521 N N . VAL C 1 23 ? -19.309 15.085 47.527 1.00 84.46 234 VAL E N 1
ATOM 522 C CA . VAL C 1 23 ? -17.958 14.833 47.010 1.00 83.22 234 VAL E CA 1
ATOM 523 C C . VAL C 1 23 ? -17.896 13.555 46.147 1.00 82.74 234 VAL E C 1
ATOM 524 O O . VAL C 1 23 ? -17.302 13.570 45.061 1.00 82.01 234 VAL E O 1
ATOM 528 N N . LYS C 1 24 ? -18.523 12.470 46.607 1.00 82.09 235 LYS E N 1
ATOM 529 C CA . LYS C 1 24 ? -18.606 11.277 45.774 1.00 81.52 235 LYS E CA 1
ATOM 530 C C . LYS C 1 24 ? -19.415 11.586 44.522 1.00 81.41 235 LYS E C 1
ATOM 531 O O . LYS C 1 24 ? -19.319 10.888 43.499 1.00 81.76 235 LYS E O 1
ATOM 537 N N . SER C 1 25 ? -20.200 12.647 44.589 1.00 80.51 236 SER E N 1
ATOM 538 C CA . SER C 1 25 ? -21.041 12.951 43.472 1.00 80.28 236 SER E CA 1
ATOM 539 C C . SER C 1 25 ? -20.232 13.699 42.444 1.00 79.92 236 SER E C 1
ATOM 540 O O . SER C 1 25 ? -20.172 13.263 41.296 1.00 80.58 236 SER E O 1
ATOM 543 N N . ARG C 1 26 ? -19.604 14.807 42.838 1.00 79.30 237 ARG E N 1
ATOM 544 C CA . ARG C 1 26 ? -18.807 15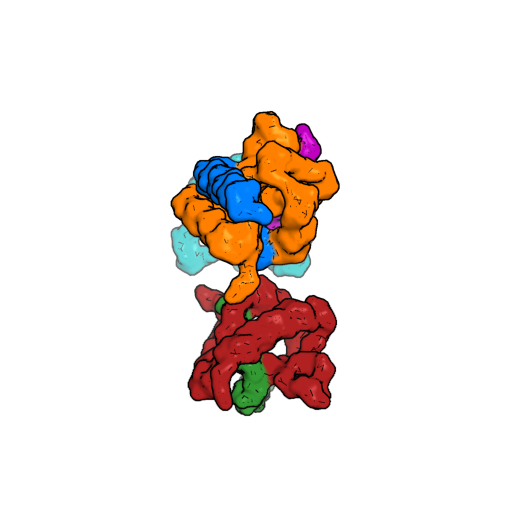.597 41.899 1.00 78.44 237 ARG E CA 1
ATOM 545 C C . ARG C 1 26 ? -17.672 14.751 41.344 1.00 77.89 237 ARG E C 1
ATOM 546 O O . ARG C 1 26 ? -17.250 14.987 40.234 1.00 78.30 237 ARG E O 1
ATOM 554 N N . ILE C 1 27 ? -17.242 13.713 42.043 1.00 77.15 238 ILE E N 1
ATOM 555 C CA . ILE C 1 27 ? -16.215 12.876 41.452 1.00 76.83 238 ILE E CA 1
ATOM 556 C C . ILE C 1 27 ? -16.674 12.003 40.297 1.00 77.26 238 ILE E C 1
ATOM 557 O O . ILE C 1 27 ? -16.257 12.217 39.180 1.00 77.60 238 ILE E O 1
ATOM 562 N N . LYS C 1 28 ? -17.716 11.224 40.477 1.00 77.48 239 LYS E N 1
ATOM 563 C CA . LYS C 1 28 ? -18.179 10.457 39.346 1.00 77.69 239 LYS E CA 1
ATOM 564 C C . LYS C 1 28 ? -18.480 11.425 38.220 1.00 77.51 239 LYS E C 1
ATOM 565 O O . LYS C 1 28 ? -18.185 11.155 37.082 1.00 76.50 239 LYS E O 1
ATOM 571 N N . ALA C 1 29 ? -19.056 12.563 38.538 1.00 77.01 240 ALA E N 1
ATOM 572 C CA . ALA C 1 29 ? -19.289 13.589 37.530 1.00 77.55 240 ALA E CA 1
ATOM 573 C C . ALA C 1 29 ? -18.056 13.744 36.687 1.00 78.22 240 ALA E C 1
ATOM 574 O O . ALA C 1 29 ? -18.111 13.583 35.458 1.00 78.68 240 ALA E O 1
ATOM 576 N N . ARG C 1 30 ? -16.938 14.021 37.360 1.00 78.98 241 ARG E N 1
ATOM 577 C CA . ARG C 1 30 ? -15.705 14.442 36.703 1.00 79.33 241 ARG E CA 1
ATOM 578 C C . ARG C 1 30 ? -15.050 13.291 35.923 1.00 79.13 241 ARG E C 1
ATOM 579 O O . ARG C 1 30 ? -14.722 13.454 34.758 1.00 78.49 241 ARG E O 1
ATOM 587 N N . MET C 1 31 ? -14.909 12.118 36.524 1.00 79.58 242 MET E N 1
ATOM 588 C CA . MET C 1 31 ? -14.427 10.959 35.750 1.00 80.87 242 MET E CA 1
ATOM 589 C C . MET C 1 31 ? -15.240 10.666 34.465 1.00 81.98 242 MET E C 1
ATOM 590 O O . MET C 1 31 ? -14.676 10.577 33.374 1.00 81.96 242 MET E O 1
ATOM 595 N N . ARG C 1 32 ? -16.559 10.499 34.593 1.00 83.26 243 ARG E N 1
ATOM 596 C CA . ARG C 1 32 ? -17.381 10.315 33.412 1.00 84.40 243 ARG E CA 1
ATOM 597 C C . ARG C 1 32 ? -17.042 11.444 32.470 1.00 84.66 243 ARG E C 1
ATOM 598 O O . ARG C 1 32 ? -16.752 11.190 31.293 1.00 85.47 243 ARG E O 1
ATOM 606 N N . GLU C 1 33 ? -17.004 12.669 32.996 1.00 84.16 244 GLU E N 1
ATOM 607 C CA . GLU C 1 33 ? -16.771 13.844 32.174 1.00 84.42 244 GLU E CA 1
ATOM 608 C C . GLU C 1 33 ? -15.416 13.831 31.488 1.00 84.49 244 GLU E C 1
ATOM 609 O O . GLU C 1 33 ? -15.291 14.318 30.369 1.00 85.12 244 GLU E O 1
ATOM 615 N N . LEU C 1 34 ? -14.402 13.279 32.156 1.00 84.19 245 LEU E N 1
ATOM 616 C CA . LEU C 1 34 ? -13.055 13.218 31.596 1.00 83.84 245 LEU E CA 1
ATOM 617 C C . LEU C 1 34 ? -13.024 12.146 30.527 1.00 84.18 245 LEU E C 1
ATOM 618 O O . LEU C 1 34 ? -12.326 12.280 29.514 1.00 84.51 245 LEU E O 1
ATOM 623 N N . ALA C 1 35 ? -13.797 11.088 30.761 1.00 84.30 246 ALA E N 1
ATOM 624 C CA . ALA C 1 35 ? -13.883 9.954 29.842 1.00 84.23 246 ALA E CA 1
ATOM 625 C C . ALA C 1 35 ? -14.453 10.403 28.498 1.00 84.25 246 ALA E C 1
ATOM 626 O O . ALA C 1 35 ? -13.956 9.993 27.459 1.00 83.98 246 ALA E O 1
ATOM 628 N N . LYS C 1 36 ? -15.459 11.277 28.524 1.00 84.67 247 LYS E N 1
ATOM 629 C CA . LYS C 1 36 ? -16.013 11.810 27.279 1.00 85.35 247 LYS E CA 1
ATOM 630 C C . LYS C 1 36 ? -14.970 12.683 26.599 1.00 85.08 247 LYS E C 1
ATOM 631 O O . LYS C 1 36 ? -14.756 12.562 25.413 1.00 84.93 247 LYS E O 1
ATOM 637 N N . SER C 1 37 ? -14.321 13.561 27.344 1.00 85.31 248 SER E N 1
ATOM 638 C CA . SER C 1 37 ? -13.341 14.450 26.715 1.00 85.92 248 SER E CA 1
ATOM 639 C C . SER C 1 37 ? -12.097 13.753 26.148 1.00 85.93 248 SER E C 1
ATOM 640 O O . SER C 1 37 ? -11.680 14.056 25.025 1.00 85.28 248 SER E O 1
ATOM 643 N N . ARG C 1 38 ? -11.535 12.817 26.886 1.00 86.20 249 ARG E N 1
ATOM 644 C CA . ARG C 1 38 ? -10.428 12.077 26.349 1.00 86.79 249 ARG E CA 1
ATOM 645 C C . ARG C 1 38 ? -10.841 11.257 25.152 1.00 86.82 249 ARG E C 1
ATOM 646 O O . ARG C 1 38 ? -10.250 11.340 24.097 1.00 86.90 249 ARG E O 1
ATOM 654 N N . MET C 1 39 ? -11.921 10.517 25.301 1.00 86.68 250 MET E N 1
ATOM 655 C CA . MET C 1 39 ? -12.511 9.744 24.200 1.00 85.87 250 MET E CA 1
ATOM 656 C C . MET C 1 39 ? -12.781 10.593 22.940 1.00 85.78 250 MET E C 1
ATOM 657 O O . MET C 1 39 ? -12.416 10.190 21.840 1.00 86.34 250 MET E O 1
ATOM 662 N N . MET C 1 40 ? -13.384 11.766 23.094 1.00 85.09 251 MET E N 1
ATOM 663 C CA . MET C 1 40 ? -13.733 12.561 21.933 1.00 84.50 251 MET E CA 1
ATOM 664 C C . M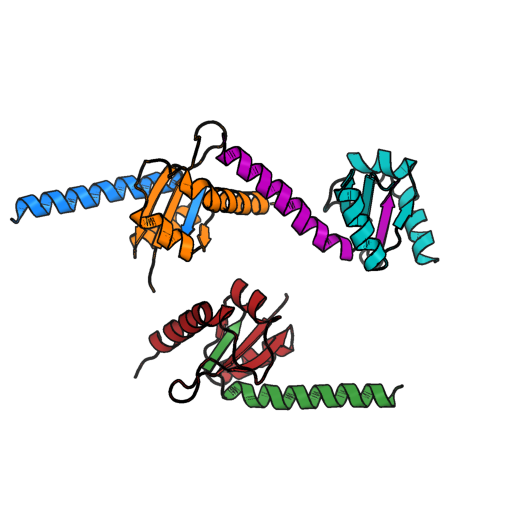ET C 1 40 ? -12.537 12.928 21.077 1.00 84.35 251 MET E C 1
ATOM 665 O O . MET C 1 40 ? -12.629 12.878 19.866 1.00 84.77 251 MET E O 1
ATOM 670 N N . ALA C 1 41 ? -11.420 13.303 21.693 1.00 84.11 252 ALA E N 1
ATOM 671 C CA . ALA C 1 41 ? -10.222 13.674 20.926 1.00 83.29 252 ALA E CA 1
ATOM 672 C C . ALA C 1 41 ? -9.762 12.502 20.045 1.00 82.78 252 ALA E C 1
ATOM 673 O O . ALA C 1 41 ? -9.184 12.716 18.976 1.00 82.51 252 ALA E O 1
ATOM 675 N N . GLU C 1 42 ? -10.062 11.278 20.474 1.00 82.08 253 GLU E N 1
ATOM 676 C CA . GLU C 1 42 ? -9.718 10.092 19.686 1.00 82.10 253 GLU E CA 1
ATOM 677 C C . GLU C 1 42 ? -10.541 9.922 18.420 1.00 81.75 253 GLU E C 1
ATOM 678 O O . GLU C 1 42 ? -10.056 9.388 17.426 1.00 82.06 253 GLU E O 1
ATOM 684 N N . VAL C 1 43 ? -11.785 10.376 18.439 1.00 80.92 254 VAL E N 1
ATOM 685 C CA . VAL C 1 43 ? -12.616 10.214 17.270 1.00 79.81 254 VAL E CA 1
ATOM 686 C C . VAL C 1 43 ? -11.837 10.551 16.010 1.00 80.10 254 VAL E C 1
ATOM 687 O O . VAL C 1 43 ? -11.826 9.743 15.091 1.00 80.07 254 VAL E O 1
ATOM 691 N N . PRO C 1 44 ? -11.048 11.582 16.037 1.00 80.34 255 PRO E N 1
ATOM 692 C CA . PRO C 1 44 ? -10.423 12.081 14.826 1.00 80.23 255 PRO E CA 1
ATOM 693 C C . PRO C 1 44 ? -9.561 11.008 14.195 1.00 79.67 255 PRO E C 1
ATOM 694 O O . PRO C 1 44 ? -9.151 11.126 13.064 1.00 79.43 255 PRO E O 1
ATOM 698 N N . LYS C 1 45 ? -9.259 9.981 14.950 1.00 78.71 256 LYS E N 1
ATOM 699 C CA . LYS C 1 45 ? -8.380 8.925 14.499 1.00 77.78 256 LYS E CA 1
ATOM 700 C C . LYS C 1 45 ? -9.094 7.742 13.851 1.00 76.97 256 LYS E C 1
ATOM 701 O O . LYS C 1 45 ? -8.471 6.690 13.617 1.00 77.99 256 LYS E O 1
ATOM 707 N N . ALA C 1 46 ? -10.375 7.884 13.523 1.00 75.27 257 ALA E N 1
ATOM 708 C CA . ALA C 1 46 ? -11.124 6.704 13.062 1.00 73.53 257 ALA E CA 1
ATOM 709 C C . ALA C 1 46 ? -11.240 6.580 11.542 1.00 72.14 257 ALA E C 1
ATOM 710 O O . ALA C 1 46 ? -11.149 7.564 10.823 1.00 72.30 257 ALA E O 1
ATOM 712 N N . THR C 1 47 ? -11.427 5.344 11.088 1.00 70.20 258 THR E N 1
ATOM 713 C CA . THR C 1 47 ? -11.587 4.989 9.687 1.00 67.75 258 THR E CA 1
ATOM 714 C C . THR C 1 47 ? -13.009 5.297 9.269 1.00 65.97 258 THR E C 1
ATOM 715 O O . THR C 1 47 ? -13.224 5.927 8.222 1.00 66.38 258 THR E O 1
ATOM 719 N N . VAL C 1 48 ? -13.956 4.843 10.097 1.00 62.97 259 VAL E N 1
ATOM 720 C CA . VAL C 1 48 ? -15.377 4.803 9.780 1.00 59.65 259 VAL E CA 1
ATOM 721 C C . VAL C 1 48 ? -16.174 4.925 11.095 1.00 58.23 259 VAL E C 1
ATOM 722 O O . VAL C 1 48 ? -15.617 4.734 12.189 1.00 57.19 259 VAL E O 1
ATOM 726 N N . VAL C 1 49 ? -17.463 5.245 10.993 1.00 55.29 260 VAL E N 1
ATOM 727 C CA . VAL C 1 49 ? -18.291 5.317 12.169 1.00 53.16 260 VAL E CA 1
ATOM 728 C C . VAL C 1 49 ? -19.593 4.663 11.795 1.00 52.84 260 VAL E C 1
ATOM 729 O O . VAL C 1 49 ? -20.212 5.100 10.817 1.00 52.25 260 VAL E O 1
ATOM 733 N N . ILE C 1 50 ? -19.966 3.604 12.534 1.00 51.68 261 ILE E N 1
ATOM 734 C CA . ILE C 1 50 ? -21.240 2.919 12.326 1.00 51.66 261 ILE E CA 1
ATOM 735 C C . ILE C 1 50 ? -22.308 3.569 13.210 1.00 51.85 261 ILE E C 1
ATOM 736 O O . ILE C 1 50 ? -22.068 3.823 14.393 1.00 52.75 261 ILE E O 1
ATOM 741 N N . THR C 1 51 ? -23.493 3.804 12.677 1.00 51.37 262 THR E N 1
ATOM 742 C CA . THR C 1 51 ? -24.541 4.429 13.478 1.00 51.80 262 THR E CA 1
ATOM 743 C C . THR C 1 51 ? -25.848 3.777 13.127 1.00 52.09 262 THR E C 1
ATOM 744 O O . THR C 1 51 ? -25.880 2.936 12.240 1.00 52.29 262 THR E O 1
ATOM 748 N N . ASN C 1 52 ? -26.914 4.125 13.832 1.00 52.99 263 ASN E N 1
ATOM 749 C CA . ASN C 1 52 ? -28.234 3.844 13.321 1.00 54.37 263 ASN E CA 1
ATOM 750 C C . ASN C 1 52 ? -28.357 4.657 12.029 1.00 55.77 263 ASN E C 1
ATOM 751 O O . ASN C 1 52 ? -29.328 4.584 11.275 1.00 56.84 263 ASN E O 1
ATOM 757 N N . PRO D 2 1 ? 15.103 23.976 47.099 1.00 101.43 264 PRO B N 1
ATOM 758 C CA . PRO D 2 1 ? 13.826 24.565 46.700 1.00 100.98 264 PRO B CA 1
ATOM 759 C C . PRO D 2 1 ? 12.821 24.634 47.862 1.00 100.43 264 PRO B C 1
ATOM 760 O O . PRO D 2 1 ? 13.008 23.960 48.887 1.00 101.09 264 PRO B O 1
ATOM 764 N N . THR D 2 2 ? 11.780 25.455 47.695 1.00 98.85 265 THR B N 1
ATOM 765 C CA . THR D 2 2 ? 10.613 25.486 48.576 1.00 97.38 265 THR B CA 1
ATOM 766 C C . THR D 2 2 ? 9.844 24.140 48.539 1.00 96.42 265 THR B C 1
ATOM 767 O O . THR D 2 2 ? 9.727 23.516 47.475 1.00 96.30 265 THR B O 1
ATOM 771 N N . HIS D 2 3 ? 9.307 23.700 49.680 1.00 94.93 266 HIS B N 1
ATOM 772 C CA . HIS D 2 3 ? 8.588 22.409 49.736 1.00 93.63 266 HIS B CA 1
ATOM 773 C C . HIS D 2 3 ? 7.330 22.461 50.591 1.00 91.64 266 HIS B C 1
ATOM 774 O O . HIS D 2 3 ? 7.381 22.907 51.750 1.00 92.00 266 HIS B O 1
ATOM 781 N N . ILE D 2 4 ? 6.226 21.969 50.032 1.00 88.55 267 ILE B N 1
ATOM 782 C CA . ILE D 2 4 ? 4.970 21.798 50.748 1.00 85.34 267 ILE B CA 1
ATOM 783 C C . ILE D 2 4 ? 4.183 20.587 50.241 1.00 83.42 267 ILE B C 1
ATOM 784 O O . ILE D 2 4 ? 4.340 20.191 49.109 1.00 83.55 267 ILE B O 1
ATOM 789 N N . ALA D 2 5 ? 3.362 20.027 51.121 1.00 80.21 268 ALA B N 1
ATOM 790 C CA . ALA D 2 5 ? 2.535 18.886 50.799 1.00 76.91 268 ALA B CA 1
ATOM 791 C C . ALA D 2 5 ? 1.334 18.744 51.712 1.00 75.03 268 ALA B C 1
ATOM 792 O O . ALA D 2 5 ? 1.417 19.085 52.863 1.00 74.95 268 ALA B O 1
ATOM 794 N N . ILE D 2 6 ? 0.232 18.207 51.201 1.00 72.50 269 ILE B N 1
ATOM 795 C CA . ILE D 2 6 ? -0.990 17.935 52.011 1.00 69.58 269 ILE B CA 1
ATOM 796 C C . ILE D 2 6 ? -1.541 16.548 51.770 1.00 67.69 269 ILE B C 1
ATOM 797 O O . ILE D 2 6 ? -2.103 16.312 50.742 1.00 67.63 269 ILE B O 1
ATOM 802 N N . ALA D 2 7 ? -1.400 15.644 52.715 1.00 66.50 270 ALA B N 1
ATOM 803 C CA . ALA D 2 7 ? -1.871 14.287 52.518 1.00 66.93 270 ALA B CA 1
ATOM 804 C C . ALA D 2 7 ? -3.369 14.106 52.877 1.00 68.18 270 ALA B C 1
ATOM 805 O O . ALA D 2 7 ? -3.854 14.658 53.861 1.00 67.90 270 ALA B O 1
ATOM 807 N N . LEU D 2 8 ? -4.100 13.338 52.061 1.00 69.23 271 LEU B N 1
ATOM 808 C CA . LEU D 2 8 ? -5.543 13.210 52.208 1.00 69.87 271 LEU B CA 1
ATOM 809 C C . LEU D 2 8 ? -5.936 11.762 52.154 1.00 71.04 271 LEU B C 1
ATOM 810 O O . LEU D 2 8 ? -5.402 11.008 51.353 1.00 70.80 271 LEU B O 1
ATOM 815 N N . LYS D 2 9 ? -6.839 11.370 53.043 1.00 73.01 272 LYS B N 1
ATOM 816 C CA . LYS D 2 9 ? -7.401 10.034 53.036 1.00 76.12 272 LYS B CA 1
ATOM 817 C C . LYS D 2 9 ? -8.851 10.203 52.741 1.00 78.24 272 LYS B C 1
ATOM 818 O O . LYS D 2 9 ? -9.473 11.115 53.256 1.00 79.06 272 LYS B O 1
ATOM 824 N N . TYR D 2 10 ? -9.386 9.350 51.877 1.00 81.58 273 TYR B N 1
ATOM 825 C CA . TYR D 2 10 ? -10.778 9.449 51.450 1.00 84.59 273 TYR B CA 1
ATOM 826 C C . TYR D 2 10 ? -11.251 8.086 50.996 1.00 86.66 273 TYR B C 1
ATOM 827 O O . TYR D 2 10 ? -10.736 7.540 50.017 1.00 86.97 273 TYR B O 1
ATOM 836 N N . ASN D 2 11 ? -12.241 7.551 51.721 1.00 89.77 274 ASN B N 1
ATOM 837 C CA . ASN D 2 11 ? -12.965 6.369 51.259 1.00 93.12 274 ASN B CA 1
ATOM 838 C C . ASN D 2 11 ? -14.333 6.839 50.732 1.00 95.41 274 ASN B C 1
ATOM 839 O O . ASN D 2 11 ? -14.929 7.762 51.299 1.00 95.85 274 ASN B O 1
ATOM 844 N N . PRO D 2 12 ? -14.809 6.253 49.608 1.00 97.77 275 PRO B N 1
ATOM 845 C CA . PRO D 2 12 ? -16.124 6.626 49.034 1.00 99.51 275 PRO B CA 1
ATOM 846 C C . PRO D 2 12 ? -17.399 6.270 49.879 1.00 100.98 275 PRO B C 1
ATOM 847 O O . PRO D 2 12 ? -18.370 7.046 49.898 1.00 101.31 275 PRO B O 1
ATOM 851 N N . GLU D 2 13 ? -17.410 5.126 50.560 1.00 102.22 276 GLU B N 1
ATOM 852 C CA . GLU D 2 13 ? -18.544 4.801 51.437 1.00 103.45 276 GLU B CA 1
ATOM 853 C C . GLU D 2 13 ? -18.463 5.511 52.824 1.00 103.78 276 GLU B C 1
ATOM 854 O O . GLU D 2 13 ? -19.406 6.232 53.206 1.00 104.32 276 GLU B O 1
ATOM 860 N N . LYS D 2 14 ? -17.367 5.334 53.570 1.00 103.57 277 LYS B N 1
ATOM 861 C CA . LYS D 2 14 ? -17.224 5.999 54.882 1.00 102.98 277 LYS B CA 1
ATOM 862 C C . LYS D 2 14 ? -17.009 7.523 55.039 1.00 102.23 277 LYS B C 1
ATOM 863 O O . LYS D 2 14 ? -17.773 8.166 55.734 1.00 102.33 277 LYS B O 1
ATOM 869 N N . ASP D 2 15 ? -16.037 8.116 54.358 1.00 100.72 278 ASP B N 1
ATOM 870 C CA . ASP D 2 15 ? -15.803 9.565 54.468 1.00 99.29 278 ASP B CA 1
ATOM 871 C C . ASP D 2 15 ? -16.698 10.422 53.556 1.00 97.32 278 ASP B C 1
ATOM 872 O O . ASP D 2 15 ? -16.679 10.293 52.330 1.00 96.41 278 ASP B O 1
ATOM 877 N N . LYS D 2 16 ? -17.465 11.311 54.173 1.00 95.29 279 LYS B N 1
ATOM 878 C CA . LYS D 2 16 ? -18.261 12.261 53.412 1.00 93.95 279 LYS B CA 1
ATOM 879 C C . LYS D 2 16 ? -17.345 13.153 52.587 1.00 91.87 279 LYS B C 1
ATOM 880 O O . LYS D 2 16 ? -17.691 13.578 51.481 1.00 92.25 279 LYS B O 1
ATOM 886 N N . ALA D 2 17 ? -16.168 13.406 53.139 1.00 89.03 280 ALA B N 1
ATOM 887 C CA . ALA D 2 17 ? -15.163 14.238 52.515 1.00 86.36 280 ALA B CA 1
ATOM 888 C C . ALA D 2 17 ? -13.749 13.726 52.864 1.00 84.18 280 ALA B C 1
ATOM 889 O O . ALA D 2 17 ? -13.605 12.831 53.707 1.00 83.60 280 ALA B O 1
ATOM 891 N N . PRO D 2 18 ? -12.715 14.253 52.177 1.00 82.38 281 PRO B N 1
ATOM 892 C CA . PRO D 2 18 ? -11.303 13.976 52.495 1.00 80.95 281 PRO B CA 1
ATOM 893 C C . PRO D 2 18 ? -10.788 14.493 53.873 1.00 79.53 281 PRO B C 1
ATOM 894 O O . PRO D 2 18 ? -10.909 15.675 54.195 1.00 78.86 281 PRO B O 1
ATOM 898 N N . VAL D 2 19 ? -10.232 13.571 54.653 1.00 77.90 282 VAL B N 1
ATOM 899 C CA . VAL D 2 19 ? -9.548 13.826 55.912 1.00 77.18 282 VAL B CA 1
ATOM 900 C C . VAL D 2 19 ? -8.088 14.212 55.632 1.00 76.35 282 VAL B C 1
ATOM 901 O O . VAL D 2 19 ? -7.389 13.503 54.927 1.00 76.07 282 VAL B O 1
ATOM 905 N N . VAL D 2 20 ? -7.612 15.310 56.203 1.00 75.39 283 VAL B N 1
ATOM 906 C CA . VAL D 2 20 ? -6.197 15.649 56.098 1.00 74.14 283 VAL B CA 1
ATOM 907 C C . VAL D 2 20 ? -5.397 14.781 57.041 1.00 73.64 283 VAL B C 1
ATOM 908 O O . VAL D 2 20 ? -5.487 14.957 58.232 1.00 73.44 283 VAL B O 1
ATOM 912 N N . VAL D 2 21 ? -4.616 13.837 56.538 1.00 73.58 284 VAL B N 1
ATOM 913 C CA . VAL D 2 21 ? -3.858 12.998 57.464 1.00 73.44 284 VAL B CA 1
ATOM 914 C C . VAL D 2 21 ? -2.455 13.517 57.783 1.00 73.50 284 VAL B C 1
ATOM 915 O O . VAL D 2 21 ? -1.843 13.090 58.748 1.00 73.67 284 VAL B O 1
ATOM 919 N N . ALA D 2 22 ? -1.961 14.447 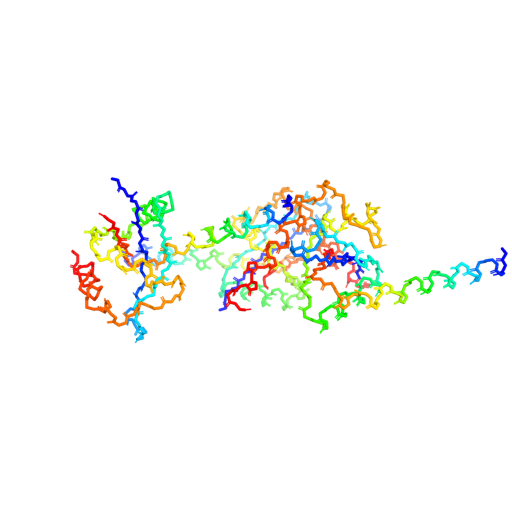56.974 1.00 73.70 285 ALA B N 1
ATOM 920 C CA . ALA D 2 22 ? -0.669 15.069 57.186 1.00 73.44 285 ALA B CA 1
ATOM 921 C C . ALA D 2 22 ? -0.638 16.385 56.420 1.00 74.33 285 ALA B C 1
ATOM 922 O O . ALA D 2 22 ? -1.311 16.509 55.398 1.00 74.70 285 ALA B O 1
ATOM 924 N N . LYS D 2 23 ? 0.096 17.377 56.933 1.00 75.13 286 LYS B N 1
ATOM 925 C CA . LYS D 2 23 ? 0.518 18.544 56.141 1.00 75.56 286 LYS B CA 1
ATOM 926 C C . LYS D 2 23 ? 2.016 18.817 56.426 1.00 76.21 286 LYS B C 1
ATOM 927 O O . LYS D 2 23 ? 2.499 18.439 57.486 1.00 75.80 286 LYS B O 1
ATOM 933 N N . GLY D 2 24 ? 2.746 19.423 55.483 1.00 77.12 287 GLY B N 1
ATOM 934 C CA . GLY D 2 24 ? 4.215 19.474 55.568 1.00 78.56 287 GLY B CA 1
ATOM 935 C C . GLY D 2 24 ? 4.977 20.530 54.777 1.00 79.90 287 GLY B C 1
ATOM 936 O O . GLY D 2 24 ? 4.690 20.767 53.594 1.00 80.14 287 GLY B O 1
ATOM 937 N N . LYS D 2 25 ? 5.956 21.167 55.428 1.00 80.69 288 LYS B N 1
ATOM 938 C CA . LYS D 2 25 ? 6.878 22.090 54.741 1.00 81.41 288 LYS B CA 1
ATOM 939 C C . LYS D 2 25 ? 8.301 21.546 54.856 1.00 81.70 288 LYS B C 1
ATOM 940 O O . LYS D 2 25 ? 8.614 20.800 55.821 1.00 81.87 288 LYS B O 1
ATOM 946 N N . GLY D 2 26 ? 9.153 21.904 53.891 1.00 81.29 289 GLY B N 1
ATOM 947 C CA . GLY D 2 26 ? 10.563 21.518 53.957 1.00 81.83 289 GLY B CA 1
ATOM 948 C C . GLY D 2 26 ? 10.793 20.009 53.959 1.00 82.37 289 GLY B C 1
ATOM 949 O O . GLY D 2 26 ? 10.360 19.307 53.027 1.00 83.44 289 GLY B O 1
ATOM 950 N N . THR D 2 27 ? 11.469 19.483 54.981 1.00 81.85 290 THR B N 1
ATOM 951 C CA . THR D 2 27 ? 11.850 18.073 54.920 1.00 81.87 290 THR B CA 1
ATOM 952 C C . THR D 2 27 ? 10.683 17.186 55.321 1.00 81.69 290 THR B C 1
ATOM 953 O O . THR D 2 27 ? 10.656 15.993 54.975 1.00 81.75 290 THR B O 1
ATOM 957 N N . ILE D 2 28 ? 9.729 17.781 56.053 1.00 81.06 291 ILE B N 1
ATOM 958 C CA . ILE D 2 28 ? 8.452 17.135 56.422 1.00 79.78 291 ILE B CA 1
ATOM 959 C C . ILE D 2 28 ? 7.642 16.828 55.143 1.00 78.81 291 ILE B C 1
ATOM 960 O O . ILE D 2 28 ? 7.282 15.685 54.884 1.00 78.09 291 ILE B O 1
ATOM 965 N N . ALA D 2 29 ? 7.384 17.857 54.347 1.00 77.80 292 ALA B N 1
ATOM 966 C CA . ALA D 2 29 ? 6.775 17.671 53.050 1.00 77.55 292 ALA B CA 1
ATOM 967 C C . ALA D 2 29 ? 7.433 16.530 52.261 1.00 77.82 292 ALA B C 1
ATOM 968 O O . ALA D 2 29 ? 6.733 15.609 51.777 1.00 77.84 292 ALA B O 1
ATOM 970 N N . GLN D 2 30 ? 8.767 16.609 52.122 1.00 77.54 293 GLN B N 1
ATOM 971 C CA . GLN D 2 30 ? 9.550 15.637 51.361 1.00 77.03 293 GLN B CA 1
ATOM 972 C C . GLN D 2 30 ? 9.329 14.234 51.906 1.00 76.39 293 GLN B C 1
ATOM 973 O O . GLN D 2 30 ? 9.275 13.276 51.136 1.00 76.95 293 GLN B O 1
ATOM 979 N N . LYS D 2 31 ? 9.213 14.116 53.223 1.00 75.78 294 LYS B N 1
ATOM 980 C CA . LYS D 2 31 ? 8.985 12.839 53.902 1.00 76.03 294 LYS B CA 1
ATOM 981 C C . LYS D 2 31 ? 7.661 12.236 53.560 1.00 75.22 294 LYS B C 1
ATOM 982 O O . LYS D 2 31 ? 7.531 11.055 53.332 1.00 75.16 294 LYS B O 1
ATOM 988 N N . ILE D 2 32 ? 6.653 13.082 53.495 1.00 74.37 295 ILE B N 1
ATOM 989 C CA . ILE D 2 32 ? 5.348 12.615 53.110 1.00 73.56 295 ILE B CA 1
ATOM 990 C C . ILE D 2 32 ? 5.334 12.119 51.670 1.00 73.68 295 ILE B C 1
ATOM 991 O O . ILE D 2 32 ? 5.054 10.965 51.410 1.00 73.49 295 ILE B O 1
ATOM 996 N N . VAL D 2 33 ? 5.785 12.941 50.747 1.00 73.07 296 VAL B N 1
ATOM 997 C CA . VAL D 2 33 ? 5.988 12.471 49.392 1.00 73.25 296 VAL B CA 1
ATOM 998 C C . VAL D 2 33 ? 6.695 11.108 49.326 1.00 74.24 296 VAL B C 1
ATOM 999 O O . VAL D 2 33 ? 6.270 10.251 48.561 1.00 73.75 296 VAL B O 1
ATOM 1003 N N . GLU D 2 34 ? 7.760 10.922 50.121 1.00 75.46 297 GLU B N 1
ATOM 1004 C CA . GLU D 2 34 ? 8.643 9.778 49.960 1.00 76.89 297 GLU B CA 1
ATOM 1005 C C . GLU D 2 34 ? 7.960 8.542 50.478 1.00 77.44 297 GLU B C 1
ATOM 1006 O O . GLU D 2 34 ? 8.070 7.493 49.831 1.00 78.02 297 GLU B O 1
ATOM 1012 N N . ILE D 2 35 ? 7.298 8.643 51.618 1.00 77.36 298 ILE B N 1
ATOM 1013 C CA . ILE D 2 35 ? 6.582 7.515 52.168 1.00 77.11 298 ILE B CA 1
ATOM 1014 C C . ILE D 2 35 ? 5.482 7.168 51.234 1.00 77.23 298 ILE B C 1
ATOM 1015 O O . ILE D 2 35 ? 5.225 6.013 50.951 1.00 77.23 298 ILE B O 1
ATOM 1020 N N . ALA D 2 36 ? 4.809 8.196 50.756 1.00 77.16 299 ALA B N 1
ATOM 1021 C CA . ALA D 2 36 ? 3.729 7.951 49.851 1.00 77.16 299 ALA B CA 1
ATOM 1022 C C . ALA D 2 36 ? 4.247 7.331 48.591 1.00 77.20 299 ALA B C 1
ATOM 1023 O O . ALA D 2 36 ? 3.798 6.283 48.201 1.00 76.11 299 ALA B O 1
ATOM 1025 N N . GLU D 2 37 ? 5.243 7.910 47.964 1.00 77.59 300 GLU B N 1
ATOM 1026 C CA . GLU D 2 37 ? 5.635 7.275 46.755 1.00 78.81 300 GLU B CA 1
ATOM 1027 C C . GLU D 2 37 ? 5.936 5.909 47.251 1.00 79.80 300 GLU B C 1
ATOM 1028 O O . GLU D 2 37 ? 5.446 4.940 46.744 1.00 80.26 300 GLU B O 1
ATOM 1034 N N . ASN D 2 38 ? 6.521 5.799 48.413 1.00 80.99 301 ASN B N 1
ATOM 1035 C CA . ASN D 2 38 ? 6.847 4.470 48.826 1.00 82.50 301 ASN B CA 1
ATOM 1036 C C . ASN D 2 38 ? 5.626 3.593 48.813 1.00 83.16 301 ASN B C 1
ATOM 1037 O O . ASN D 2 38 ? 5.697 2.478 48.372 1.00 84.06 301 ASN B O 1
ATOM 1042 N N . TYR D 2 39 ? 4.492 4.068 49.270 1.00 83.92 302 TYR B N 1
ATOM 1043 C CA . TYR D 2 39 ? 3.310 3.201 49.272 1.00 84.68 302 TYR B CA 1
ATOM 1044 C C . TYR D 2 39 ? 2.505 3.145 47.951 1.00 84.57 302 TYR B C 1
ATOM 1045 O O . TYR D 2 39 ? 1.432 2.542 47.892 1.00 84.51 302 TYR B O 1
ATOM 1054 N N . SER D 2 40 ? 3.041 3.776 46.906 1.00 84.29 303 SER B N 1
ATOM 1055 C CA . SER D 2 40 ? 2.379 3.913 45.606 1.00 84.09 303 SER B CA 1
ATOM 1056 C C . SER D 2 40 ? 1.089 4.742 45.706 1.00 83.12 303 SER B C 1
ATOM 1057 O O . SER D 2 40 ? 0.122 4.548 44.944 1.00 83.83 303 SER B O 1
ATOM 1060 N N . ILE D 2 41 ? 1.095 5.664 46.660 1.00 80.92 304 ILE B N 1
ATOM 1061 C CA . ILE D 2 41 ? 0.050 6.646 46.821 1.00 78.75 304 ILE B CA 1
ATOM 1062 C C . ILE D 2 41 ? 0.385 7.797 45.851 1.00 77.66 304 ILE B C 1
ATOM 1063 O O . ILE D 2 41 ? 1.470 8.382 45.916 1.00 77.05 304 ILE B O 1
ATOM 1068 N N . PRO D 2 42 ? -0.599 8.205 45.078 1.00 76.81 305 PRO B N 1
ATOM 1069 C CA . PRO D 2 42 ? -0.469 9.217 44.046 1.00 75.34 305 PRO B CA 1
ATOM 1070 C C . PRO D 2 42 ? -0.113 10.536 44.617 1.00 74.87 305 PRO B C 1
ATOM 1071 O O . PRO D 2 42 ? -0.324 10.775 45.766 1.00 74.94 305 PRO B O 1
ATOM 1075 N N . VAL D 2 43 ? 0.478 11.375 43.802 1.00 74.62 306 VAL B N 1
ATOM 1076 C CA . VAL D 2 43 ? 1.046 12.601 44.267 1.00 74.50 306 VAL B CA 1
ATOM 1077 C C . VAL D 2 43 ? 0.812 13.632 43.181 1.00 75.54 306 VAL B C 1
ATOM 1078 O O . VAL D 2 43 ? 1.231 13.478 42.048 1.00 75.31 306 VAL B O 1
ATOM 1082 N N . VAL D 2 44 ? 0.165 14.719 43.526 1.00 77.53 307 VAL B N 1
ATOM 1083 C CA . VAL D 2 44 ? -0.272 15.618 42.496 1.00 79.47 307 VAL B CA 1
ATOM 1084 C C . VAL D 2 44 ? 0.320 17.005 42.686 1.00 81.45 307 VAL B C 1
ATOM 1085 O O . VAL D 2 44 ? 0.276 17.567 43.784 1.00 81.46 307 VAL B O 1
ATOM 1089 N N . ARG D 2 45 ? 0.860 17.563 41.624 1.00 83.81 308 ARG B N 1
ATOM 1090 C CA . ARG D 2 45 ? 1.431 18.867 41.732 1.00 86.70 308 ARG B CA 1
ATOM 1091 C C . ARG D 2 45 ? 0.454 19.933 41.404 1.00 88.32 308 ARG B C 1
ATOM 1092 O O . ARG D 2 45 ? 0.176 20.195 40.259 1.00 89.66 308 ARG B O 1
ATOM 1100 N N . LYS D 2 46 ? -0.035 20.583 42.430 1.00 89.78 309 LYS B N 1
ATOM 1101 C CA . LYS D 2 46 ? -1.010 21.659 42.267 1.00 91.32 309 LYS B CA 1
ATOM 1102 C C . LYS D 2 46 ? -0.753 22.888 43.179 1.00 92.67 309 LYS B C 1
ATOM 1103 O O . LYS D 2 46 ? -1.536 23.176 44.097 1.00 92.61 309 LYS B O 1
ATOM 1109 N N . PRO D 2 47 ? 0.255 23.668 42.866 1.00 93.93 310 PRO B N 1
ATOM 1110 C CA . PRO D 2 47 ? 0.788 24.670 43.777 1.00 94.94 310 PRO B CA 1
ATOM 1111 C C . PRO D 2 47 ? -0.134 25.761 44.300 1.00 96.05 310 PRO B C 1
ATOM 1112 O O . PRO D 2 47 ? -0.101 26.030 45.484 1.00 95.99 310 PRO B O 1
ATOM 1116 N N . GLU D 2 48 ? -0.951 26.365 43.466 1.00 97.31 311 GLU B N 1
ATOM 1117 C CA . GLU D 2 48 ? -1.874 27.373 43.937 1.00 98.54 311 GLU B CA 1
ATOM 1118 C C . GLU D 2 48 ? -2.826 26.777 44.956 1.00 98.66 311 GLU B C 1
ATOM 1119 O O . GLU D 2 48 ? -3.339 27.466 45.819 1.00 98.66 311 GLU B O 1
ATOM 1125 N N . LEU D 2 49 ? -3.094 25.492 44.816 1.00 98.98 312 LEU B N 1
ATOM 1126 C CA . LEU D 2 49 ? -4.041 24.791 45.679 1.00 99.20 312 LEU B CA 1
ATOM 1127 C C . LEU D 2 49 ? -3.394 24.383 46.999 1.00 99.35 312 LEU B C 1
ATOM 1128 O O . LEU D 2 49 ? -3.888 24.759 48.073 1.00 99.08 312 LEU B O 1
ATOM 1133 N N . ALA D 2 50 ? -2.306 23.611 46.901 1.00 99.53 313 ALA B N 1
ATOM 1134 C CA . ALA D 2 50 ? -1.475 23.241 48.050 1.00 100.00 313 ALA B CA 1
ATOM 1135 C C . ALA D 2 50 ? -1.209 24.463 48.928 1.00 100.35 313 ALA B C 1
ATOM 1136 O O . ALA D 2 50 ? -1.421 24.409 50.145 1.00 100.29 313 ALA B O 1
ATOM 1138 N N . ARG D 2 51 ? -0.772 25.563 48.300 1.00 100.89 314 ARG B N 1
ATOM 1139 C CA . ARG D 2 51 ? -0.663 26.884 48.972 1.00 101.26 314 ARG B CA 1
ATOM 1140 C C . ARG D 2 51 ? -1.968 27.276 49.661 1.00 100.84 314 ARG B C 1
ATOM 1141 O O . ARG D 2 51 ? -1.965 27.552 50.843 1.00 100.97 314 ARG B O 1
ATOM 1149 N N . ALA D 2 52 ? -3.072 27.268 48.918 1.00 100.90 315 ALA B N 1
ATOM 1150 C CA . ALA D 2 52 ? -4.358 27.731 49.429 1.00 100.92 315 ALA B CA 1
ATOM 1151 C C . ALA D 2 52 ? -4.929 26.792 50.477 1.00 100.96 315 ALA B C 1
ATOM 1152 O O . ALA D 2 52 ? -5.736 27.203 51.312 1.00 101.11 315 ALA B O 1
ATOM 1154 N N . LEU D 2 53 ? -4.502 25.536 50.440 1.00 100.65 316 LEU B N 1
ATOM 1155 C CA . LEU D 2 53 ? -5.078 24.505 51.301 1.00 100.45 316 LEU B CA 1
ATOM 1156 C C . LEU D 2 53 ? -4.400 24.399 52.692 1.00 100.61 316 LEU B C 1
ATOM 1157 O O . LEU D 2 53 ? -5.042 24.037 53.693 1.00 100.51 316 LEU B O 1
ATOM 1162 N N . TYR D 2 54 ? -3.117 24.760 52.745 1.00 100.55 317 TYR B N 1
ATOM 1163 C CA . TYR D 2 54 ? -2.270 24.548 53.923 1.00 100.43 317 TYR B CA 1
ATOM 1164 C C . TYR D 2 54 ? -2.727 25.217 55.234 1.00 100.20 317 TYR B C 1
ATOM 1165 O O . TYR D 2 54 ? -2.962 24.520 56.236 1.00 100.17 317 TYR B O 1
ATOM 1174 N N . PRO D 2 55 ? -2.821 26.571 55.251 1.00 99.93 318 PRO B N 1
ATOM 1175 C CA . PRO D 2 55 ? -3.201 27.219 56.508 1.00 99.32 318 PRO B CA 1
ATOM 1176 C C . PRO D 2 55 ? -4.638 26.897 56.848 1.00 98.42 318 PRO B C 1
ATOM 1177 O O . PRO D 2 55 ? -5.045 27.009 58.002 1.00 98.31 318 PRO B O 1
ATOM 1181 N N . ALA D 2 56 ? -5.375 26.464 55.832 1.00 97.36 319 ALA B N 1
ATOM 1182 C CA . ALA D 2 56 ? -6.818 26.348 55.900 1.00 96.56 319 ALA B CA 1
ATOM 1183 C C . ALA D 2 56 ? -7.305 25.239 56.835 1.00 95.76 319 ALA B C 1
ATOM 1184 O O . ALA D 2 56 ? -8.307 25.395 57.537 1.00 95.86 319 ALA B O 1
ATOM 1186 N N . VAL D 2 57 ? -6.648 24.097 56.737 1.00 94.31 320 VAL B N 1
ATOM 1187 C CA . VAL D 2 57 ? -7.052 22.914 57.452 1.00 93.19 320 VAL B CA 1
ATOM 1188 C C . VAL D 2 57 ? -6.069 22.356 58.426 1.00 92.55 320 VAL B C 1
ATOM 1189 O O . VAL D 2 57 ? -5.003 22.895 58.607 1.00 92.49 320 VAL B O 1
ATOM 1193 N N . GLU D 2 58 ? -6.457 21.271 59.073 1.00 91.15 321 GLU B N 1
ATOM 1194 C CA . GLU D 2 58 ? -5.628 20.713 60.096 1.00 90.40 321 GLU B CA 1
ATOM 1195 C C . GLU D 2 58 ? -5.695 19.199 60.123 1.00 89.67 321 GLU B C 1
ATOM 1196 O O . GLU D 2 58 ? -6.655 18.589 59.650 1.00 89.59 321 GLU B O 1
ATOM 1202 N N . VAL D 2 59 ? -4.676 18.607 60.727 1.00 88.72 322 VAL B N 1
ATOM 1203 C CA . VAL D 2 59 ? -4.506 17.168 60.745 1.00 88.03 322 VAL B CA 1
ATOM 1204 C C . VAL D 2 59 ? -5.564 16.399 61.527 1.00 88.11 322 VAL B C 1
ATOM 1205 O O . VAL D 2 59 ? -5.717 16.568 62.733 1.00 88.22 322 VAL B O 1
ATOM 1209 N N . GLY D 2 60 ? -6.264 15.524 60.815 1.00 88.39 323 GLY B N 1
ATOM 1210 C CA . GLY D 2 60 ? -7.295 14.675 61.387 1.00 88.94 323 GLY B CA 1
ATOM 1211 C C . GLY D 2 60 ? -8.694 15.187 61.113 1.00 89.15 323 GLY B C 1
ATOM 1212 O O . GLY D 2 60 ? -9.661 14.477 61.319 1.00 89.09 323 GLY B O 1
ATOM 1213 N N . LYS D 2 61 ? -8.809 16.412 60.631 1.00 89.74 324 LYS B N 1
ATOM 1214 C CA . LYS D 2 61 ? -10.124 16.957 60.368 1.00 91.23 324 LYS B CA 1
ATOM 1215 C C . LYS D 2 61 ? -10.499 17.182 58.881 1.00 91.74 324 LYS B C 1
ATOM 1216 O O . LYS D 2 61 ? -9.825 17.923 58.151 1.00 91.79 324 LYS B O 1
ATOM 1222 N N . GLU D 2 62 ? -11.676 16.698 58.509 1.00 92.28 325 GLU B N 1
ATOM 1223 C CA . GLU D 2 62 ? -12.172 16.716 57.149 1.00 92.63 325 GLU B CA 1
ATOM 1224 C C . GLU D 2 62 ? -12.162 18.098 56.602 1.00 93.23 325 GLU B C 1
ATOM 1225 O O . GLU D 2 62 ? -12.384 19.047 57.302 1.00 93.79 325 GLU B O 1
ATOM 1231 N N . ILE D 2 63 ? -11.865 18.196 55.326 1.00 93.88 326 ILE B N 1
ATOM 1232 C CA . ILE D 2 63 ? -11.714 19.476 54.674 1.00 94.25 326 ILE B CA 1
ATOM 1233 C C . ILE D 2 63 ? -13.034 20.221 54.757 1.00 94.88 326 ILE B C 1
ATOM 1234 O O . ILE D 2 63 ? -14.087 19.628 55.003 1.00 94.09 326 ILE B O 1
ATOM 1239 N N . SER D 2 64 ? -12.914 21.519 54.577 1.00 96.49 327 SER B N 1
ATOM 1240 C CA . SER D 2 64 ? -14.063 22.404 54.485 1.00 97.96 327 SER B CA 1
ATOM 1241 C C . SER D 2 64 ? -14.898 21.990 53.299 1.00 98.62 327 SER B C 1
ATOM 1242 O O . SER D 2 64 ? -14.341 21.583 52.269 1.00 98.76 327 SER B O 1
ATOM 1245 N N . PRO D 2 65 ? -16.282 22.056 53.439 1.00 98.79 328 PRO B N 1
ATOM 1246 C CA . PRO D 2 65 ? -17.151 22.060 52.268 1.00 98.84 328 PRO B CA 1
ATOM 1247 C C . PRO D 2 65 ? -16.643 22.967 51.125 1.00 98.93 328 PRO B C 1
ATOM 1248 O O . PRO D 2 65 ? -16.638 22.548 49.963 1.00 98.80 328 PRO B O 1
ATOM 1252 N N . LYS D 2 66 ? -16.030 24.085 51.449 1.00 98.94 329 LYS B N 1
ATOM 1253 C CA . LYS D 2 66 ? -15.581 24.947 50.393 1.00 99.03 329 LYS B CA 1
ATOM 1254 C C . LYS D 2 66 ? -14.640 24.259 49.462 1.00 99.35 329 LYS B C 1
ATOM 1255 O O . LYS D 2 66 ? -14.818 24.316 48.265 1.00 99.72 329 LYS B O 1
ATOM 1261 N N . PHE D 2 67 ? -13.702 23.511 49.985 1.00 99.60 330 PHE B N 1
ATOM 1262 C CA . PHE D 2 67 ? -12.727 22.878 49.124 1.00 99.50 330 PHE B CA 1
ATOM 1263 C C . PHE D 2 67 ? -13.291 21.787 48.261 1.00 99.08 330 PHE B C 1
ATOM 1264 O O . PHE D 2 67 ? -12.583 21.239 47.458 1.00 99.60 330 PHE B O 1
ATOM 1272 N N . TYR D 2 68 ? -14.525 21.385 48.467 1.00 98.18 331 TYR B N 1
ATOM 1273 C CA . TYR D 2 68 ? -14.980 20.183 47.780 1.00 97.27 331 TYR B CA 1
ATOM 1274 C C . TYR D 2 68 ? -14.785 20.342 46.281 1.00 96.44 331 TYR B C 1
ATOM 1275 O O . TYR D 2 68 ? -14.566 19.356 45.581 1.00 96.35 331 TYR B O 1
ATOM 1284 N N . LYS D 2 69 ? -14.741 21.579 45.828 1.00 95.19 332 LYS B N 1
ATOM 1285 C CA . LYS D 2 69 ? -14.571 21.867 44.420 1.00 94.30 332 LYS B CA 1
ATOM 1286 C C . LYS D 2 69 ? -13.283 21.434 43.740 1.00 92.88 332 LYS B C 1
ATOM 1287 O O . LYS D 2 69 ? -13.313 20.835 42.687 1.00 92.46 332 LYS B O 1
ATOM 1293 N N . ALA D 2 70 ? -12.149 21.717 44.345 1.00 91.30 333 ALA B N 1
ATOM 1294 C CA . ALA D 2 70 ? -10.866 21.442 43.693 1.00 89.57 333 ALA B CA 1
ATOM 1295 C C . ALA D 2 70 ? -10.286 20.083 44.059 1.00 87.90 333 ALA B C 1
ATOM 1296 O O . ALA D 2 70 ? -9.492 19.518 43.292 1.00 88.02 333 ALA B O 1
ATOM 1298 N N . VAL D 2 71 ? -10.689 19.579 45.224 1.00 85.39 334 VAL B N 1
ATOM 1299 C CA . VAL D 2 71 ? -10.164 18.336 45.773 1.00 83.33 334 VAL B CA 1
ATOM 1300 C C . VAL D 2 71 ? -10.766 17.192 45.013 1.00 82.17 334 VAL B C 1
ATOM 1301 O O . VAL D 2 71 ? -10.081 16.226 44.684 1.00 81.40 334 VAL B O 1
ATOM 1305 N N . ALA D 2 72 ? -12.063 17.332 44.738 1.00 81.48 335 ALA B N 1
ATOM 1306 C CA . ALA D 2 72 ? -12.869 16.287 44.118 1.00 80.30 335 ALA B CA 1
ATOM 1307 C C . ALA D 2 72 ? -12.459 16.169 42.656 1.00 79.64 335 ALA B C 1
ATOM 1308 O O . ALA D 2 72 ? -12.429 15.083 42.101 1.00 78.58 335 ALA B O 1
ATOM 1310 N N . GLU D 2 73 ? -12.106 17.306 42.068 1.00 79.59 336 GLU B N 1
ATOM 1311 C CA . GLU D 2 73 ? -11.524 17.352 40.734 1.00 80.31 336 GLU B CA 1
ATOM 1312 C C . GLU D 2 73 ? -10.222 16.553 40.688 1.00 80.00 336 GLU B C 1
ATOM 1313 O O . GLU D 2 73 ? -9.999 15.781 39.739 1.00 79.69 336 GLU B O 1
ATOM 1319 N N . ILE D 2 74 ? -9.376 16.731 41.696 1.00 79.29 337 ILE B N 1
ATOM 1320 C CA . ILE D 2 74 ? -8.155 15.961 41.779 1.00 78.55 337 ILE B CA 1
ATOM 1321 C C . ILE D 2 74 ? -8.366 14.487 42.043 1.00 78.37 337 ILE B C 1
ATOM 1322 O O . ILE D 2 74 ? -7.934 13.668 41.273 1.00 78.75 337 ILE B O 1
ATOM 1327 N N . ILE D 2 75 ? -9.194 14.145 42.995 1.00 77.83 338 ILE B N 1
ATOM 1328 C CA . ILE D 2 75 ? -9.402 12.726 43.282 1.00 77.66 338 ILE B CA 1
ATOM 1329 C C . ILE D 2 75 ? -9.857 12.120 42.005 1.00 78.92 338 ILE B C 1
ATOM 1330 O O . ILE D 2 75 ? -9.535 10.988 41.717 1.00 78.97 338 ILE B O 1
ATOM 1335 N N . ALA D 2 76 ? -10.648 12.852 41.256 1.00 80.46 339 ALA B N 1
ATOM 1336 C CA . ALA D 2 76 ? -11.152 12.411 39.979 1.00 82.03 339 ALA B CA 1
ATOM 1337 C C . ALA D 2 76 ? -9.989 12.157 39.021 1.00 83.47 339 ALA B C 1
ATOM 1338 O O . ALA D 2 76 ? -9.827 11.031 38.525 1.00 83.65 339 ALA B O 1
ATOM 1340 N N . TYR D 2 77 ? -9.113 13.119 38.841 1.00 85.01 340 TYR B N 1
ATOM 1341 C CA . TYR D 2 77 ? -8.055 12.878 37.901 1.00 87.40 340 TYR B CA 1
ATOM 1342 C C . TYR D 2 77 ? -7.267 11.692 38.336 1.00 87.56 340 TYR B C 1
ATOM 1343 O O . TYR D 2 77 ? -7.008 10.798 37.574 1.00 87.96 340 TYR B O 1
ATOM 1352 N N . VAL D 2 78 ? -6.921 11.647 39.592 1.00 87.88 341 VAL B N 1
ATOM 1353 C CA . VAL D 2 78 ? -6.156 10.516 40.056 1.00 88.87 341 VAL B CA 1
ATOM 1354 C C . VAL D 2 78 ? -6.793 9.200 39.652 1.00 89.78 341 VAL B C 1
ATOM 1355 O O . VAL D 2 78 ? -6.103 8.326 39.146 1.00 90.04 341 VAL B O 1
ATOM 1359 N N . MET D 2 79 ? -8.099 9.076 39.851 1.00 91.41 342 MET B N 1
ATOM 1360 C CA . MET D 2 79 ? -8.800 7.805 39.609 1.00 93.45 342 MET B CA 1
ATOM 1361 C C . MET D 2 79 ? -9.098 7.504 38.121 1.00 93.97 342 MET B C 1
ATOM 1362 O O . MET D 2 79 ? -9.122 6.344 37.697 1.00 93.51 342 MET B O 1
ATOM 1367 N N . PHE D 2 80 ? -9.270 8.541 37.322 1.00 95.07 343 PHE B N 1
ATOM 1368 C CA . PHE D 2 80 ? -9.417 8.316 35.910 1.00 96.67 343 PHE B CA 1
ATOM 1369 C C . PHE D 2 80 ? -8.135 7.728 35.368 1.00 97.62 343 PHE B C 1
ATOM 1370 O O . PHE D 2 80 ? -8.118 6.633 34.860 1.00 97.77 343 PHE B O 1
ATOM 1378 N N . LYS D 2 81 ? -7.020 8.328 35.708 1.00 98.90 344 LYS B N 1
ATOM 1379 C CA . LYS D 2 81 ? -5.799 7.763 35.223 1.00 100.05 344 LYS B CA 1
ATOM 1380 C C . LYS D 2 81 ? -5.640 6.340 35.680 1.00 101.13 344 LYS B C 1
ATOM 1381 O O . LYS D 2 81 ? -5.328 5.499 34.882 1.00 101.30 344 LYS B O 1
ATOM 1387 N N . LYS D 2 82 ? -5.888 6.032 36.938 1.00 102.71 345 LYS B N 1
ATOM 1388 C CA . LYS D 2 82 ? -5.666 4.653 37.385 1.00 104.36 345 LYS B CA 1
ATOM 1389 C C . LYS D 2 82 ? -6.637 3.609 36.805 1.00 105.94 345 LYS B C 1
ATOM 1390 O O . LYS D 2 82 ? -6.390 2.406 36.953 1.00 106.39 345 LYS B O 1
ATOM 1396 N N . LYS D 2 83 ? -7.726 4.011 36.168 1.00 107.76 346 LYS B N 1
ATOM 1397 C CA . LYS D 2 83 ? -8.627 2.974 35.664 1.00 109.71 346 LYS B CA 1
ATOM 1398 C C . LYS D 2 83 ? -8.128 2.071 34.530 1.00 110.85 346 LYS B C 1
ATOM 1399 O O . LYS D 2 83 ? -8.195 0.859 34.636 1.00 110.98 346 LYS B O 1
ATOM 1405 N N . LYS D 2 84 ? -7.570 2.644 33.475 1.00 112.30 347 LYS B N 1
ATOM 1406 C CA . LYS D 2 84 ? -7.062 1.826 32.351 1.00 113.52 347 LYS B CA 1
ATOM 1407 C C . LYS D 2 84 ? -5.989 0.778 32.785 1.00 114.26 347 LYS B C 1
ATOM 1408 O O . LYS D 2 84 ? -6.147 -0.423 32.493 1.00 114.60 347 LYS B O 1
ATOM 1414 N N . VAL D 2 85 ? -4.918 1.258 33.447 1.00 114.70 348 VAL B N 1
ATOM 1415 C CA . VAL D 2 85 ? -4.009 0.507 34.381 1.00 114.82 348 VAL B CA 1
ATOM 1416 C C . VAL D 2 85 ? -2.752 1.334 34.664 1.00 114.73 348 VAL B C 1
ATOM 1417 O O . VAL D 2 85 ? -2.511 1.742 35.800 1.00 114.47 348 VAL B O 1
ATOM 1421 N N . PRO E 2 1 ? 7.941 8.728 20.972 1.00 84.73 264 PRO D N 1
ATOM 1422 C CA . PRO E 2 1 ? 8.648 9.777 21.712 1.00 84.24 264 PRO D CA 1
ATOM 1423 C C . PRO E 2 1 ? 8.478 11.150 21.045 1.00 83.52 264 PRO D C 1
ATOM 1424 O O . PRO E 2 1 ? 9.264 11.526 20.166 1.00 83.79 264 PRO D O 1
ATOM 1428 N N . THR E 2 2 ? 7.416 11.849 21.447 1.00 82.58 265 THR D N 1
ATOM 1429 C CA . THR E 2 2 ? 7.171 13.268 21.127 1.00 81.32 265 THR D CA 1
ATOM 1430 C C . THR E 2 2 ? 8.115 14.250 21.919 1.00 80.04 265 THR D C 1
ATOM 1431 O O . THR E 2 2 ? 8.253 14.125 23.154 1.00 79.68 265 THR D O 1
ATOM 1435 N N . HIS E 2 3 ? 8.752 15.204 21.219 1.00 77.47 266 HIS D N 1
ATOM 1436 C CA . HIS E 2 3 ? 9.609 16.219 21.883 1.00 75.11 266 HIS D CA 1
ATOM 1437 C C . HIS E 2 3 ? 9.153 17.706 21.671 1.00 72.91 266 HIS D C 1
ATOM 1438 O O . HIS E 2 3 ? 8.474 18.014 20.702 1.00 73.12 266 HIS D O 1
ATOM 1445 N N . ILE E 2 4 ? 9.496 18.624 22.572 1.00 69.59 267 ILE D N 1
ATOM 1446 C CA . ILE E 2 4 ? 9.050 20.022 22.431 1.00 66.62 267 ILE D CA 1
ATOM 1447 C C . ILE E 2 4 ? 9.997 20.957 23.163 1.00 64.51 267 ILE D C 1
ATOM 1448 O O . ILE E 2 4 ? 10.346 20.683 24.321 1.00 65.03 267 ILE D O 1
ATOM 1453 N N . ALA E 2 5 ? 10.390 22.059 22.507 1.00 60.83 268 ALA D N 1
ATOM 1454 C CA . ALA E 2 5 ? 11.319 23.059 23.074 1.00 57.44 268 ALA D CA 1
ATOM 1455 C C . ALA E 2 5 ? 10.867 24.512 22.843 1.00 55.41 268 ALA D C 1
ATOM 1456 O O . ALA E 2 5 ? 10.320 24.850 21.787 1.00 55.52 268 ALA D O 1
ATOM 1458 N N . ILE E 2 6 ? 11.045 25.361 23.846 1.00 52.65 269 ILE D N 1
ATOM 1459 C CA . ILE E 2 6 ? 10.879 26.762 23.658 1.00 50.45 269 ILE D CA 1
ATOM 1460 C C . ILE E 2 6 ? 12.128 27.438 24.198 1.00 50.70 269 ILE D C 1
ATOM 1461 O O . ILE E 2 6 ? 12.482 27.296 25.393 1.00 51.26 269 ILE D O 1
ATOM 1466 N N . ALA E 2 7 ? 12.832 28.160 23.327 1.00 49.91 270 ALA D N 1
ATOM 1467 C CA . ALA E 2 7 ? 14.017 28.898 23.766 1.00 49.19 270 ALA D CA 1
ATOM 1468 C C . ALA E 2 7 ? 13.669 30.339 24.168 1.00 48.08 270 ALA D C 1
ATOM 1469 O O . ALA E 2 7 ? 13.172 31.091 23.374 1.00 49.58 270 ALA D O 1
ATOM 1471 N N . LEU E 2 8 ? 13.907 30.742 25.391 1.00 48.08 271 LEU D N 1
ATOM 1472 C CA . LEU E 2 8 ? 13.551 32.111 25.769 1.00 49.70 271 LEU D CA 1
ATOM 1473 C C . LEU E 2 8 ? 14.754 32.999 26.030 1.00 50.48 271 LEU D C 1
ATOM 1474 O O . LEU E 2 8 ? 15.818 32.520 26.385 1.00 50.44 271 LEU D O 1
ATOM 1479 N N . LYS E 2 9 ? 14.571 34.291 25.888 1.00 52.53 272 LYS D N 1
ATOM 1480 C CA . LYS E 2 9 ? 15.585 35.264 26.210 1.00 56.01 272 LYS D CA 1
ATOM 1481 C C . LYS E 2 9 ? 14.985 36.333 27.100 1.00 58.02 272 LYS D C 1
ATOM 1482 O O . LYS E 2 9 ? 13.912 36.792 26.838 1.00 58.62 272 LYS D O 1
ATOM 1488 N N . TYR E 2 10 ? 15.676 36.727 28.154 1.00 60.53 273 TYR D N 1
ATOM 1489 C CA . TYR E 2 10 ? 15.226 37.785 29.040 1.00 63.89 273 TYR D CA 1
ATOM 1490 C C . TYR E 2 10 ? 16.437 38.498 29.600 1.00 66.45 273 TYR D C 1
ATOM 1491 O O . TYR E 2 10 ? 17.263 37.905 30.258 1.00 66.42 273 TYR D O 1
ATOM 1500 N N . ASN E 2 11 ? 16.539 39.775 29.262 1.00 70.13 274 ASN D N 1
ATOM 1501 C CA . ASN E 2 11 ? 17.532 40.703 29.754 1.00 73.59 274 ASN D CA 1
ATOM 1502 C C . ASN E 2 11 ? 16.703 41.725 30.551 1.00 75.00 274 ASN D C 1
ATOM 1503 O O . ASN E 2 11 ? 15.854 42.432 29.959 1.00 75.73 274 ASN D O 1
ATOM 1508 N N . PRO E 2 12 ? 16.910 41.805 31.883 1.00 75.93 275 PRO D N 1
ATOM 1509 C CA . PRO E 2 12 ? 15.875 42.505 32.642 1.00 76.94 275 PRO D CA 1
ATOM 1510 C C . PRO E 2 12 ? 15.972 44.032 32.559 1.00 77.88 275 PRO D C 1
ATOM 1511 O O . PRO E 2 12 ? 14.957 44.719 32.675 1.00 77.95 275 PRO D O 1
ATOM 1515 N N . GLU E 2 13 ? 17.127 44.558 32.274 1.00 78.92 276 GLU D N 1
ATOM 1516 C CA . GLU E 2 13 ? 17.205 45.977 32.136 1.00 80.84 276 GLU D CA 1
ATOM 1517 C C . GLU E 2 13 ? 16.355 46.483 30.990 1.00 80.57 276 GLU D C 1
ATOM 1518 O O . GLU E 2 13 ? 15.890 47.598 31.012 1.00 81.29 276 GLU D O 1
ATOM 1524 N N . LYS E 2 14 ? 16.189 45.669 29.970 1.00 79.59 277 LYS D N 1
ATOM 1525 C CA . LYS E 2 14 ? 15.663 46.112 28.700 1.00 78.60 277 LYS D CA 1
ATOM 1526 C C . LYS E 2 14 ? 14.312 45.492 28.331 1.00 78.19 277 LYS D C 1
ATOM 1527 O O . LYS E 2 14 ? 13.557 46.042 27.512 1.00 77.86 277 LYS D O 1
ATOM 1533 N N . ASP E 2 15 ? 14.016 44.338 28.921 1.00 77.01 278 ASP D N 1
ATOM 1534 C CA . ASP E 2 15 ? 12.838 43.603 28.521 1.00 75.97 278 ASP D CA 1
ATOM 1535 C C . ASP E 2 15 ? 11.726 43.683 29.527 1.00 75.10 278 ASP D C 1
ATOM 1536 O O . ASP E 2 15 ? 11.963 43.620 30.741 1.00 75.08 278 ASP D O 1
ATOM 1541 N N . LYS E 2 16 ? 10.518 43.868 29.036 1.00 74.02 279 LYS D N 1
ATOM 1542 C CA . LYS E 2 16 ? 9.350 43.740 29.863 1.00 72.79 279 LYS D CA 1
ATOM 1543 C C . LYS E 2 16 ? 9.114 42.295 30.229 1.00 70.88 279 LYS D C 1
ATOM 1544 O O . LYS E 2 16 ? 8.893 41.965 31.371 1.00 70.84 279 LYS D O 1
ATOM 1550 N N . ALA E 2 17 ? 9.212 41.437 29.233 1.00 68.06 280 ALA D N 1
ATOM 1551 C CA . ALA E 2 17 ? 9.025 40.022 29.385 1.00 65.46 280 ALA D CA 1
ATOM 1552 C C . ALA E 2 17 ? 10.043 39.233 28.541 1.00 63.97 280 ALA D C 1
ATOM 1553 O O . ALA E 2 17 ? 10.726 39.784 27.639 1.00 64.59 280 ALA D O 1
ATOM 1555 N N . PRO E 2 18 ? 10.149 37.934 28.819 1.00 61.96 281 PRO D N 1
ATOM 1556 C CA . PRO E 2 18 ? 11.000 37.063 28.014 1.00 60.03 281 PRO D CA 1
ATOM 1557 C C . PRO E 2 18 ? 10.557 37.020 26.544 1.00 58.50 281 PRO D C 1
ATOM 1558 O O . PRO E 2 18 ? 9.339 37.030 26.244 1.00 58.33 281 PRO D O 1
ATOM 1562 N N . VAL E 2 19 ? 11.534 36.923 25.647 1.00 55.61 282 VAL D N 1
ATOM 1563 C CA . VAL E 2 19 ? 11.260 36.801 24.224 1.00 53.78 282 VAL D CA 1
ATOM 1564 C C . VAL E 2 19 ? 11.599 35.412 23.704 1.00 53.30 282 VAL D C 1
ATOM 1565 O O . VAL E 2 19 ? 12.704 34.935 23.922 1.00 53.00 282 VAL D O 1
ATOM 1569 N N . VAL E 2 20 ? 10.662 34.774 22.996 1.00 53.02 283 VAL D N 1
ATOM 1570 C CA . VAL E 2 20 ? 10.922 33.489 22.362 1.00 51.98 283 VAL D CA 1
ATOM 1571 C C . VAL E 2 20 ? 11.914 33.656 21.199 1.00 53.18 283 VAL D C 1
ATOM 1572 O O . VAL E 2 20 ? 11.566 34.260 20.169 1.00 53.33 283 VAL D O 1
ATOM 1576 N N . VAL E 2 21 ? 13.143 33.146 21.366 1.00 52.46 284 VAL D N 1
ATOM 1577 C CA . VAL E 2 21 ? 14.125 33.248 20.333 1.00 50.88 284 VAL D CA 1
ATOM 1578 C C . VAL E 2 21 ? 14.016 32.029 19.409 1.00 51.31 284 VAL D C 1
ATOM 1579 O O . VAL E 2 21 ? 14.566 32.074 18.327 1.00 52.56 284 VAL D O 1
ATOM 1583 N N . ALA E 2 22 ? 13.381 30.942 19.844 1.00 51.30 285 ALA D N 1
ATOM 1584 C CA . ALA E 2 22 ? 13.158 29.737 19.033 1.00 50.72 285 ALA D CA 1
ATOM 1585 C C . ALA E 2 22 ? 12.127 28.761 19.600 1.00 51.63 285 ALA D C 1
ATOM 1586 O O . ALA E 2 22 ? 11.915 28.750 20.766 1.00 51.68 285 ALA D O 1
ATOM 1588 N N . LYS E 2 23 ? 11.533 27.898 18.787 1.00 53.21 286 LYS D N 1
ATOM 1589 C CA . LYS E 2 23 ? 10.640 26.842 19.287 1.00 54.97 286 LYS D CA 1
ATOM 1590 C C . LYS E 2 23 ? 10.592 25.650 18.322 1.00 55.32 286 LYS D C 1
ATOM 1591 O O . LYS E 2 23 ? 10.943 25.808 17.182 1.00 55.26 286 LYS D O 1
ATOM 1597 N N . GLY E 2 24 ? 10.191 24.467 18.778 1.00 55.84 287 GLY D N 1
ATOM 1598 C CA . GLY E 2 24 ? 10.144 23.319 17.886 1.00 57.46 287 GLY D CA 1
ATOM 1599 C C . GLY E 2 24 ? 9.671 21.977 18.448 1.00 59.36 287 GLY D C 1
ATOM 1600 O O . GLY E 2 24 ? 9.640 21.756 19.676 1.00 59.94 287 GLY D O 1
ATOM 1601 N N . LYS E 2 25 ? 9.332 21.059 17.536 1.00 59.77 288 LYS D N 1
ATOM 1602 C CA . LYS E 2 25 ? 8.895 19.715 17.875 1.00 60.01 288 LYS D CA 1
ATOM 1603 C C . LYS E 2 25 ? 9.804 18.713 17.237 1.00 60.35 288 LYS D C 1
ATOM 1604 O O . LYS E 2 25 ? 10.564 19.044 16.330 1.00 59.88 288 LYS D O 1
ATOM 1610 N N . GLY E 2 26 ? 9.765 17.484 17.746 1.00 61.00 289 GLY D N 1
ATOM 1611 C CA . GLY E 2 26 ? 10.571 16.423 17.178 1.00 61.36 289 GLY D CA 1
ATOM 1612 C C . GLY E 2 26 ? 12.003 16.889 16.909 1.00 61.95 289 GLY D C 1
ATOM 1613 O O . GLY E 2 26 ? 12.611 17.561 17.760 1.00 62.35 289 GLY D O 1
ATOM 1614 N N . THR E 2 27 ? 12.526 16.549 15.728 1.00 61.00 290 THR D N 1
ATOM 1615 C CA . THR E 2 27 ? 13.933 16.717 15.430 1.00 61.14 290 THR D CA 1
ATOM 1616 C C . THR E 2 27 ? 14.403 18.160 15.717 1.00 59.71 290 THR D C 1
ATOM 1617 O O . THR E 2 27 ? 15.527 18.379 16.201 1.00 59.27 290 THR D O 1
ATOM 1621 N N . ILE E 2 28 ? 13.530 19.131 15.479 1.00 57.84 291 ILE D N 1
ATOM 1622 C CA . ILE E 2 28 ? 13.926 20.526 15.624 1.00 56.37 291 ILE D CA 1
ATOM 1623 C C . ILE E 2 28 ? 14.158 20.911 17.126 1.00 55.88 291 ILE D C 1
ATOM 1624 O O . ILE E 2 28 ? 15.242 21.432 17.505 1.00 55.96 291 ILE D O 1
ATOM 1629 N N . ALA E 2 29 ? 13.286 20.430 17.982 1.00 54.70 292 ALA D N 1
ATOM 1630 C CA . ALA E 2 29 ? 13.448 20.586 19.405 1.00 53.07 292 ALA D CA 1
ATOM 1631 C C . ALA E 2 29 ? 14.731 19.948 19.876 1.00 52.60 292 ALA D C 1
ATOM 1632 O O . ALA E 2 29 ? 15.347 20.429 20.776 1.00 52.16 292 ALA D O 1
ATOM 1634 N N . GLN E 2 30 ? 15.122 18.833 19.304 1.00 52.14 293 GLN D N 1
ATOM 1635 C CA . GLN E 2 30 ? 16.384 18.242 19.742 1.00 52.85 293 GLN D CA 1
ATOM 1636 C C . GLN E 2 30 ? 17.524 19.105 19.285 1.00 51.60 293 GLN D C 1
ATOM 1637 O O . GLN E 2 30 ? 18.569 19.164 19.913 1.00 51.88 293 GLN D O 1
ATOM 1643 N N . LYS E 2 31 ? 17.350 19.765 18.167 1.00 51.62 294 LYS D N 1
ATOM 1644 C CA . LYS E 2 31 ? 18.419 20.647 17.708 1.00 52.33 294 LYS D CA 1
ATOM 1645 C C . LYS E 2 31 ? 18.494 21.835 18.669 1.00 51.31 294 LYS D C 1
ATOM 1646 O O . LYS E 2 31 ? 19.570 22.215 19.048 1.00 51.43 294 LYS D O 1
ATOM 1652 N N . ILE E 2 32 ? 17.359 22.378 19.114 1.00 50.45 295 ILE D N 1
ATOM 1653 C CA . ILE E 2 32 ? 17.411 23.516 20.031 1.00 49.96 295 ILE D CA 1
ATOM 1654 C C . ILE E 2 32 ? 18.159 23.142 21.319 1.00 50.26 295 ILE D C 1
ATOM 1655 O O . ILE E 2 32 ? 19.054 23.867 21.782 1.00 49.84 295 ILE D O 1
ATOM 1660 N N . VAL E 2 33 ? 17.839 21.982 21.874 1.00 50.37 296 VAL D N 1
ATOM 1661 C CA . VAL E 2 33 ? 18.442 21.604 23.119 1.00 50.88 296 VAL D CA 1
ATOM 1662 C C . VAL E 2 33 ? 19.921 21.244 23.008 1.00 51.31 296 VAL D C 1
ATOM 1663 O O . VAL E 2 33 ? 20.720 21.693 23.826 1.00 52.79 296 VAL D O 1
ATOM 1667 N N . GLU E 2 34 ? 20.305 20.486 21.990 1.00 51.20 297 GLU D N 1
ATOM 1668 C CA . GLU E 2 34 ? 21.717 20.274 21.646 1.00 50.59 297 GLU D CA 1
ATOM 1669 C C . GLU E 2 34 ? 22.493 21.592 21.556 1.00 50.81 297 GLU D C 1
ATOM 1670 O O . GLU E 2 34 ? 23.561 21.732 22.156 1.00 50.93 297 GLU D O 1
ATOM 1676 N N . ILE E 2 35 ? 22.006 22.542 20.753 1.00 50.32 298 ILE D N 1
ATOM 1677 C CA . ILE E 2 35 ? 22.672 23.850 20.693 1.00 49.55 298 ILE D CA 1
ATOM 1678 C C . ILE E 2 35 ? 22.602 24.490 22.083 1.00 48.84 298 ILE D C 1
ATOM 1679 O O . ILE E 2 35 ? 23.617 24.953 22.594 1.00 49.34 298 ILE D O 1
ATOM 1684 N N . ALA E 2 36 ? 21.435 24.499 22.722 1.00 47.86 299 ALA D N 1
ATOM 1685 C CA . ALA E 2 36 ? 21.373 24.955 24.152 1.00 47.20 299 ALA D CA 1
ATOM 1686 C C . ALA E 2 36 ? 22.486 24.350 25.066 1.00 46.52 299 ALA D C 1
ATOM 1687 O O . ALA E 2 36 ? 23.267 25.075 25.675 1.00 45.85 299 ALA D O 1
ATOM 1689 N N . GLU E 2 37 ? 22.560 23.024 25.105 1.00 46.11 300 GLU D N 1
ATOM 1690 C CA . GLU E 2 37 ? 23.444 22.327 25.985 1.00 46.96 300 GLU D CA 1
ATOM 1691 C C . GLU E 2 37 ? 24.867 22.729 25.711 1.00 47.16 300 GLU D C 1
ATOM 1692 O O . GLU E 2 37 ? 25.596 23.133 26.614 1.00 47.30 300 GLU D O 1
ATOM 1698 N N . ASN E 2 38 ? 25.256 22.678 24.448 1.00 47.70 301 ASN D N 1
ATOM 1699 C CA . ASN E 2 38 ? 26.613 22.961 24.112 1.00 48.62 301 ASN D CA 1
ATOM 1700 C C . ASN E 2 38 ? 26.967 24.376 24.385 1.00 48.49 301 ASN D C 1
ATOM 1701 O O . ASN E 2 38 ? 28.141 24.652 24.588 1.00 49.08 301 ASN D O 1
ATOM 1706 N N . TYR E 2 39 ? 25.986 25.272 24.384 1.00 47.99 302 TYR D N 1
ATOM 1707 C CA . TYR E 2 39 ? 26.198 26.623 24.896 1.00 47.93 302 TYR D CA 1
ATOM 1708 C C . TYR E 2 39 ? 26.002 26.807 26.401 1.00 48.62 302 TYR D C 1
ATOM 1709 O O . TYR E 2 39 ? 26.020 27.960 26.864 1.00 48.58 302 TYR D O 1
ATOM 1718 N N . SER E 2 40 ? 25.865 25.714 27.169 1.00 48.06 303 SER D N 1
ATOM 1719 C CA . SER E 2 40 ? 25.638 25.816 28.636 1.00 49.28 303 SER D CA 1
ATOM 1720 C C . SER E 2 40 ? 24.415 26.675 28.943 1.00 50.14 303 SER D C 1
ATOM 1721 O O . SER E 2 40 ? 24.437 27.500 29.840 1.00 50.85 303 SER D O 1
ATOM 1724 N N . ILE E 2 41 ? 23.386 26.542 28.148 1.00 51.02 304 ILE D N 1
ATOM 1725 C CA . ILE E 2 41 ? 22.133 27.179 28.450 1.00 53.12 304 ILE D CA 1
ATOM 1726 C C . ILE E 2 41 ? 21.304 26.183 29.286 1.00 53.20 304 ILE D C 1
ATOM 1727 O O . ILE E 2 41 ? 21.300 25.015 29.006 1.00 54.41 304 ILE D O 1
ATOM 1732 N N . PRO E 2 42 ? 20.638 26.652 30.330 1.00 52.88 305 PRO D N 1
ATOM 1733 C CA . PRO E 2 42 ? 19.916 25.740 31.127 1.00 53.29 305 PRO D CA 1
ATOM 1734 C C . PRO E 2 42 ? 18.758 25.269 30.321 1.00 54.24 305 PRO D C 1
ATOM 1735 O O . PRO E 2 42 ? 18.113 26.074 29.692 1.00 55.03 305 PRO D O 1
ATOM 1739 N N . VAL E 2 43 ? 18.475 23.974 30.367 1.00 55.16 306 VAL D N 1
ATOM 1740 C CA . VAL E 2 43 ? 17.304 23.411 29.741 1.00 55.91 306 VAL D CA 1
ATOM 1741 C C . VAL E 2 43 ? 16.428 22.920 30.870 1.00 58.15 306 VAL D C 1
ATOM 1742 O O . VAL E 2 43 ? 16.804 21.957 31.532 1.00 60.07 306 VAL D O 1
ATOM 1746 N N . VAL E 2 44 ? 15.272 23.534 31.100 1.00 59.36 307 VAL D N 1
ATOM 1747 C CA . VAL E 2 44 ? 14.405 23.043 32.145 1.00 60.84 307 VAL D CA 1
ATOM 1748 C C . VAL E 2 44 ? 13.175 22.242 31.640 1.00 63.55 307 VAL D C 1
ATOM 1749 O O . VAL E 2 44 ? 12.336 22.791 30.888 1.00 64.61 307 VAL D O 1
ATOM 1753 N N . ARG E 2 45 ? 13.057 20.966 32.063 1.00 64.84 308 ARG D N 1
ATOM 1754 C CA . ARG E 2 45 ? 11.880 20.124 31.718 1.00 67.32 308 ARG D CA 1
ATOM 1755 C C . ARG E 2 45 ? 10.592 20.472 32.463 1.00 67.69 308 ARG D C 1
ATOM 1756 O O . ARG E 2 45 ? 10.502 20.271 33.658 1.00 68.36 308 ARG D O 1
ATOM 1764 N N . LYS E 2 46 ? 9.600 21.000 31.754 1.00 68.19 309 LYS D N 1
ATOM 1765 C CA . LYS E 2 46 ? 8.324 21.331 32.353 1.00 69.24 309 LYS D CA 1
ATOM 1766 C C . LYS E 2 46 ? 7.153 20.946 31.451 1.00 70.10 309 LYS D C 1
ATOM 1767 O O . LYS E 2 46 ? 6.552 21.823 30.843 1.00 70.06 309 LYS D O 1
ATOM 1773 N N . PRO E 2 47 ? 6.793 19.646 31.386 1.00 71.05 310 PRO D N 1
ATOM 1774 C CA . PRO E 2 47 ? 5.824 19.237 30.358 1.00 72.49 310 PRO D CA 1
ATOM 1775 C C . PRO E 2 47 ? 4.532 20.082 30.278 1.00 73.84 310 PRO D C 1
ATOM 1776 O O . PRO E 2 47 ? 4.143 20.508 29.185 1.00 74.05 310 PRO D O 1
ATOM 1780 N N . GLU E 2 48 ? 3.856 20.328 31.390 1.00 75.12 311 GLU D N 1
ATOM 1781 C CA . GLU E 2 48 ? 2.582 20.999 31.251 1.00 76.86 311 GLU D CA 1
ATOM 1782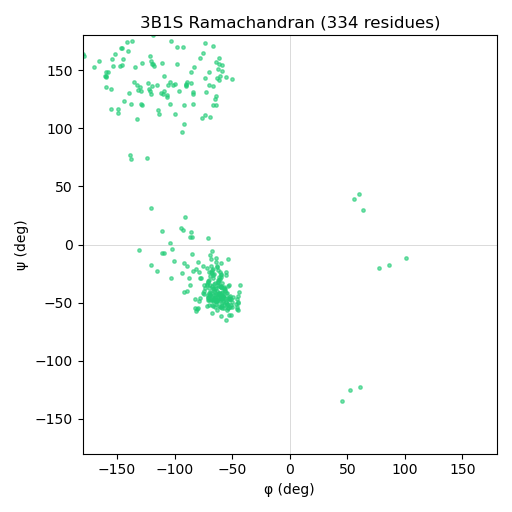 C C . GLU E 2 48 ? 2.770 22.413 30.686 1.00 77.22 311 GLU D C 1
ATOM 1783 O O . GLU E 2 48 ? 1.955 22.852 29.865 1.00 77.34 311 GLU D O 1
ATOM 1789 N N . LEU E 2 49 ? 3.846 23.103 31.099 1.00 77.47 312 LEU D N 1
ATOM 1790 C CA . LEU E 2 49 ? 4.081 24.496 30.667 1.00 77.60 312 LEU D CA 1
ATOM 1791 C C . LEU E 2 49 ? 4.541 24.619 29.230 1.00 77.89 312 LEU D C 1
ATOM 1792 O O . LEU E 2 49 ? 4.173 25.558 28.546 1.00 78.02 312 LEU D O 1
ATOM 1797 N N . ALA E 2 50 ? 5.372 23.685 28.789 1.00 78.59 313 ALA D N 1
ATOM 1798 C CA . ALA E 2 50 ? 5.774 23.615 27.389 1.00 78.81 313 ALA D CA 1
ATOM 1799 C C . ALA E 2 50 ? 4.509 23.372 26.584 1.00 78.90 313 ALA D C 1
ATOM 1800 O O . ALA E 2 50 ? 4.226 24.108 25.632 1.00 79.14 313 ALA D O 1
ATOM 1802 N N . ARG E 2 51 ? 3.710 22.397 27.016 1.00 79.12 314 ARG D N 1
ATOM 1803 C CA . ARG E 2 51 ? 2.522 21.992 26.255 1.00 79.40 314 ARG D CA 1
ATOM 1804 C C . ARG E 2 51 ? 1.503 23.126 26.055 1.00 78.89 314 ARG D C 1
ATOM 1805 O O . ARG E 2 51 ? 0.754 23.134 25.075 1.00 79.18 314 ARG D O 1
ATOM 1813 N N . ALA E 2 52 ? 1.504 24.097 26.955 1.00 78.09 315 ALA D N 1
ATOM 1814 C CA . ALA E 2 52 ? 0.627 25.215 26.803 1.00 77.42 315 ALA D CA 1
ATOM 1815 C C . ALA E 2 52 ? 1.351 26.308 26.049 1.00 77.47 315 ALA D C 1
ATOM 1816 O O . ALA E 2 52 ? 0.760 26.931 25.200 1.00 78.21 315 ALA D O 1
ATOM 1818 N N . LEU E 2 53 ? 2.629 26.534 26.345 1.00 77.29 316 LEU D N 1
ATOM 1819 C CA . LEU E 2 53 ? 3.378 27.653 25.770 1.00 76.96 316 LEU D CA 1
ATOM 1820 C C . LEU E 2 53 ? 3.429 27.540 24.267 1.00 77.46 316 LEU D C 1
ATOM 1821 O O . LEU E 2 53 ? 3.264 28.526 23.533 1.00 77.15 316 LEU D O 1
ATOM 1826 N N . TYR E 2 54 ? 3.681 26.324 23.823 1.00 77.95 317 TYR D N 1
ATOM 1827 C CA . TYR E 2 54 ? 4.025 26.093 22.450 1.00 79.30 317 TYR D CA 1
ATOM 1828 C C . TYR E 2 54 ? 2.992 26.726 21.534 1.00 80.02 317 TYR D C 1
ATOM 1829 O O . TYR E 2 54 ? 3.333 27.612 20.735 1.00 80.31 317 TYR D O 1
ATOM 1838 N N . PRO E 2 55 ? 1.718 26.275 21.646 1.00 80.41 318 PRO D N 1
ATOM 1839 C CA . PRO E 2 55 ? 0.727 26.745 20.695 1.00 79.83 318 PRO D CA 1
ATOM 1840 C C . PRO E 2 55 ? 0.536 28.243 20.774 1.00 79.16 318 PRO D C 1
ATOM 1841 O O . PRO E 2 55 ? 0.194 28.872 19.758 1.00 79.03 318 PRO D O 1
ATOM 1845 N N . ALA E 2 56 ? 0.781 28.810 21.949 1.00 78.31 319 ALA D N 1
ATOM 1846 C CA . ALA E 2 56 ? 0.432 30.213 22.177 1.00 78.03 319 ALA D CA 1
ATOM 1847 C C . ALA E 2 56 ? 1.542 31.270 21.945 1.00 77.43 319 ALA D C 1
ATOM 1848 O O . ALA E 2 56 ? 1.392 32.431 22.344 1.00 76.70 319 ALA D O 1
ATOM 1850 N N . VAL E 2 57 ? 2.637 30.898 21.289 1.00 77.04 320 VAL D N 1
ATOM 1851 C CA . VAL E 2 57 ? 3.649 31.926 21.055 1.00 76.87 320 VAL D CA 1
ATOM 1852 C C . VAL E 2 57 ? 4.441 31.869 19.755 1.00 76.36 320 VAL D C 1
ATOM 1853 O O . VAL E 2 57 ? 4.617 30.819 19.139 1.00 76.37 320 VAL D O 1
ATOM 1857 N N . GLU E 2 58 ? 4.918 33.029 19.341 1.00 75.62 321 GLU D N 1
ATOM 1858 C CA . GLU E 2 58 ? 5.586 33.128 18.064 1.00 75.60 321 GLU D CA 1
ATOM 1859 C C . GLU E 2 58 ? 7.039 33.607 18.240 1.00 73.77 321 GLU D C 1
ATOM 1860 O O . GLU E 2 58 ? 7.294 34.536 19.010 1.00 73.74 321 GLU D O 1
ATOM 1866 N N . VAL E 2 59 ? 7.978 32.986 17.529 1.00 72.05 322 VAL D N 1
ATOM 1867 C CA . VAL E 2 59 ? 9.383 33.397 17.593 1.00 70.78 322 VAL D CA 1
ATOM 1868 C C . VAL E 2 59 ? 9.508 34.892 17.378 1.00 71.13 322 VAL D C 1
ATOM 1869 O O . VAL E 2 59 ? 8.790 35.468 16.566 1.00 71.20 322 VAL D O 1
ATOM 1873 N N . GLY E 2 60 ? 10.418 35.521 18.104 1.00 71.28 323 GLY D N 1
ATOM 1874 C CA . GLY E 2 60 ? 10.636 36.954 17.977 1.00 72.28 323 GLY D CA 1
ATOM 1875 C C . GLY E 2 60 ? 9.694 37.763 18.853 1.00 73.28 323 GLY D C 1
ATOM 1876 O O . GLY E 2 60 ? 9.962 38.940 19.129 1.00 72.38 323 GLY D O 1
ATOM 1877 N N . LYS E 2 61 ? 8.608 37.118 19.303 1.00 74.33 324 LYS D N 1
ATOM 1878 C CA . LYS E 2 61 ? 7.567 37.758 20.114 1.00 75.96 324 LYS D CA 1
ATOM 1879 C C . LYS E 2 61 ? 7.672 37.444 21.605 1.00 75.91 324 LYS D C 1
ATOM 1880 O O . LYS E 2 61 ? 7.775 36.267 21.981 1.00 76.70 324 LYS D O 1
ATOM 1886 N N . GLU E 2 62 ? 7.479 38.458 22.434 1.00 75.92 325 GLU D N 1
ATOM 1887 C CA . GLU E 2 62 ? 7.475 38.337 23.880 1.00 76.45 325 GLU D CA 1
ATOM 1888 C C . GLU E 2 62 ? 6.357 37.430 24.342 1.00 76.02 325 GLU D C 1
ATOM 1889 O O . GLU E 2 62 ? 5.343 37.314 23.693 1.00 76.32 325 GLU D O 1
ATOM 1895 N N . ILE E 2 63 ? 6.550 36.763 25.465 1.00 75.21 326 ILE D N 1
ATOM 1896 C CA . ILE E 2 63 ? 5.490 35.921 25.999 1.00 74.28 326 ILE D CA 1
ATOM 1897 C C . ILE E 2 63 ? 4.314 36.765 26.538 1.00 75.04 326 ILE D C 1
ATOM 1898 O O . ILE E 2 63 ? 4.471 37.913 27.003 1.00 74.40 326 ILE D O 1
ATOM 1903 N N . SER E 2 64 ? 3.120 36.212 26.435 1.00 75.90 327 SER D N 1
ATOM 1904 C CA . SER E 2 64 ? 1.962 36.913 26.922 1.00 77.47 327 SER D CA 1
ATOM 1905 C C . SER E 2 64 ? 1.794 36.689 28.440 1.00 78.36 327 SER D C 1
ATOM 1906 O O . SER E 2 64 ? 2.216 35.653 28.978 1.00 78.64 327 SER D O 1
ATOM 1909 N N . PRO E 2 65 ? 1.164 37.658 29.135 1.00 78.69 328 PRO D N 1
ATOM 1910 C CA . PRO E 2 65 ? 0.946 37.619 30.577 1.00 78.21 328 PRO D CA 1
ATOM 1911 C C . PRO E 2 65 ? 0.262 36.390 31.141 1.00 77.98 328 PRO D C 1
ATOM 1912 O O . PRO E 2 65 ? 0.421 36.112 32.327 1.00 77.44 328 PRO D O 1
ATOM 1916 N N . LYS E 2 66 ? -0.317 35.554 30.321 1.00 78.02 329 LYS D N 1
ATOM 1917 C CA . LYS E 2 66 ? -0.864 34.337 30.870 1.00 78.66 329 LYS D CA 1
ATOM 1918 C C . LYS E 2 66 ? 0.275 33.548 31.459 1.00 78.00 329 LYS D C 1
ATOM 1919 O O . LYS E 2 66 ? 0.076 32.659 32.265 1.00 78.69 329 LYS D O 1
ATOM 1925 N N . PHE E 2 67 ? 1.475 33.842 30.997 1.00 76.40 330 PHE D N 1
ATOM 1926 C CA . PHE E 2 67 ? 2.650 33.047 31.350 1.00 74.16 330 PHE D CA 1
ATOM 1927 C C . PHE E 2 67 ? 3.680 33.736 32.244 1.00 73.08 330 PHE D C 1
ATOM 1928 O O . PHE E 2 67 ? 4.528 33.057 32.813 1.00 72.76 330 PHE D O 1
ATOM 1936 N N . TYR E 2 68 ? 3.536 35.004 32.511 1.00 71.89 331 TYR D N 1
ATOM 1937 C CA . TYR E 2 68 ? 4.574 35.711 33.196 1.00 71.63 331 TYR D CA 1
ATOM 1938 C C . TYR E 2 68 ? 4.918 35.054 34.501 1.00 71.83 331 TYR D C 1
ATOM 1939 O O . TYR E 2 68 ? 5.994 35.246 35.001 1.00 71.91 331 TYR D O 1
ATOM 1948 N N . LYS E 2 69 ? 3.993 34.335 35.100 1.00 71.62 332 LYS D N 1
ATOM 1949 C CA . LYS E 2 69 ? 4.209 33.800 36.455 1.00 70.80 332 LYS D CA 1
ATOM 1950 C C . LYS E 2 69 ? 4.865 32.416 36.441 1.00 68.77 332 LYS D C 1
ATOM 1951 O O . LYS E 2 69 ? 5.733 32.150 37.263 1.00 69.08 332 LYS D O 1
ATOM 1957 N N . ALA E 2 70 ? 4.469 31.552 35.516 1.00 66.22 333 ALA D N 1
ATOM 1958 C CA . ALA E 2 70 ? 5.145 30.257 35.385 1.00 64.52 333 ALA D CA 1
ATOM 1959 C C . ALA E 2 70 ? 6.607 30.413 34.958 1.00 63.45 333 ALA D C 1
ATOM 1960 O O . ALA E 2 70 ? 7.495 29.686 35.452 1.00 63.63 333 ALA D O 1
ATOM 1962 N N . VAL E 2 71 ? 6.856 31.381 34.077 1.00 61.28 334 VAL D N 1
ATOM 1963 C CA . VAL E 2 71 ? 8.126 31.463 33.427 1.00 59.35 334 VAL D CA 1
ATOM 1964 C C . VAL E 2 71 ? 9.065 32.164 34.381 1.00 60.52 334 VAL D C 1
ATOM 1965 O O . VAL E 2 71 ? 10.186 31.686 34.630 1.00 61.16 334 VAL D O 1
ATOM 1969 N N . ALA E 2 72 ? 8.627 33.272 34.964 1.00 60.64 335 ALA D N 1
ATOM 1970 C CA . ALA E 2 72 ? 9.517 33.960 35.897 1.00 60.08 335 ALA D CA 1
ATOM 1971 C C . ALA E 2 72 ? 9.866 33.110 37.126 1.00 59.28 335 ALA D C 1
ATOM 1972 O O . ALA E 2 72 ? 10.855 33.400 37.792 1.00 58.62 335 ALA D O 1
ATOM 1974 N N . GLU E 2 73 ? 9.078 32.072 37.409 1.00 58.97 336 GLU D N 1
ATOM 1975 C CA . GLU E 2 73 ? 9.479 31.040 38.418 1.00 60.01 336 GLU D CA 1
ATOM 1976 C C . GLU E 2 73 ? 10.674 30.156 38.021 1.00 58.41 336 GLU D C 1
ATOM 1977 O O . GLU E 2 73 ? 11.447 29.767 38.875 1.00 58.33 336 GLU D O 1
ATOM 1983 N N . ILE E 2 74 ? 10.766 29.828 36.730 1.00 56.98 337 ILE D N 1
ATOM 1984 C CA . ILE E 2 74 ? 11.882 29.129 36.142 1.00 55.10 337 ILE D CA 1
ATOM 1985 C C . ILE E 2 74 ? 13.133 30.014 36.137 1.00 54.06 337 ILE D C 1
ATOM 1986 O O . ILE E 2 74 ? 14.227 29.605 36.568 1.00 52.98 337 ILE D O 1
ATOM 1991 N N . ILE E 2 75 ? 12.963 31.240 35.700 1.00 52.47 338 ILE D N 1
ATOM 1992 C CA . ILE E 2 75 ? 14.101 32.084 35.582 1.00 52.95 338 ILE D CA 1
ATOM 1993 C C . ILE E 2 75 ? 14.683 32.336 36.960 1.00 54.65 338 ILE D C 1
ATOM 1994 O O . ILE E 2 75 ? 15.883 32.237 37.157 1.00 55.88 338 ILE D O 1
ATOM 1999 N N . ALA E 2 76 ? 13.834 32.634 37.926 1.00 55.92 339 ALA D N 1
ATOM 2000 C CA . ALA E 2 76 ? 14.250 32.672 39.310 1.00 56.86 339 ALA D CA 1
ATOM 2001 C C . ALA E 2 76 ? 15.043 31.425 39.744 1.00 57.72 339 ALA D C 1
ATOM 2002 O O . ALA E 2 76 ? 16.066 31.557 40.406 1.00 57.30 339 ALA D O 1
ATOM 2004 N N . TYR E 2 77 ? 14.591 30.231 39.378 1.00 59.49 340 TYR D N 1
ATOM 2005 C CA . TYR E 2 77 ? 15.272 29.005 39.813 1.00 62.25 340 TYR D CA 1
ATOM 2006 C C . TYR E 2 77 ? 16.600 28.829 39.088 1.00 63.23 340 TYR D C 1
ATOM 2007 O O . TYR E 2 77 ? 17.599 28.322 39.635 1.00 63.03 340 TYR D O 1
ATOM 2016 N N . VAL E 2 78 ? 16.596 29.259 37.836 1.00 64.06 341 VAL D N 1
ATOM 2017 C CA . VAL E 2 78 ? 17.798 29.252 37.057 1.00 64.39 341 VAL D CA 1
ATOM 2018 C C . VAL E 2 78 ? 18.771 30.268 37.618 1.00 65.13 341 VAL D C 1
ATOM 2019 O O . VAL E 2 78 ? 19.895 29.929 37.893 1.00 65.81 341 VAL D O 1
ATOM 2023 N N . MET E 2 79 ? 18.361 31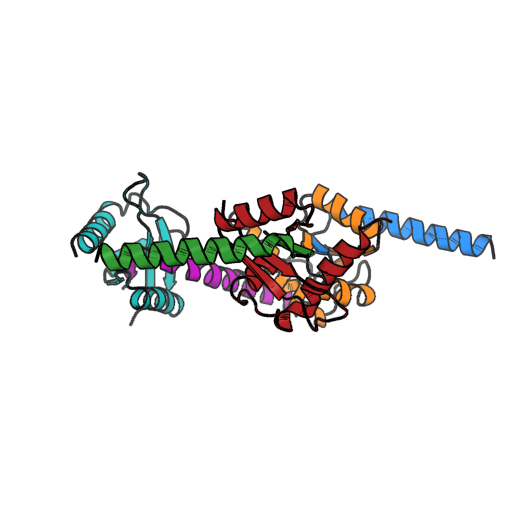.508 37.811 1.00 66.43 342 MET D N 1
ATOM 2024 C CA . MET E 2 79 ? 19.303 32.471 38.422 1.00 68.36 342 MET D CA 1
ATOM 2025 C C . MET E 2 79 ? 19.737 32.063 39.840 1.00 69.31 342 MET D C 1
ATOM 2026 O O . MET E 2 79 ? 20.897 32.243 40.224 1.00 69.51 342 MET D O 1
ATOM 2031 N N . PHE E 2 80 ? 18.830 31.478 40.607 1.00 70.49 343 PHE D N 1
ATOM 2032 C CA . PHE E 2 80 ? 19.200 31.055 41.937 1.00 71.64 343 PHE D CA 1
ATOM 2033 C C . PHE E 2 80 ? 20.290 29.997 41.909 1.00 73.58 343 PHE D C 1
ATOM 2034 O O . PHE E 2 80 ? 21.162 30.047 42.744 1.00 73.79 343 PHE D O 1
ATOM 2042 N N . LYS E 2 81 ? 20.338 29.150 40.907 1.00 76.15 344 LYS D N 1
ATOM 2043 C CA . LYS E 2 81 ? 21.295 28.057 40.897 1.00 78.86 344 LYS D CA 1
ATOM 2044 C C . LYS E 2 81 ? 22.627 28.374 40.236 1.00 80.94 344 LYS D C 1
ATOM 2045 O O . LYS E 2 81 ? 23.302 27.505 39.737 1.00 81.42 344 LYS D O 1
ATOM 2051 N N . LYS E 2 82 ? 22.963 29.647 40.192 1.00 83.34 345 LYS D N 1
ATOM 2052 C CA . LYS E 2 82 ? 24.191 30.143 39.569 1.00 85.68 345 LYS D CA 1
ATOM 2053 C C . LYS E 2 82 ? 25.215 30.661 40.602 1.00 87.42 345 LYS D C 1
ATOM 2054 O O . LYS E 2 82 ? 24.861 31.453 41.500 1.00 87.88 345 LYS D O 1
ATOM 2060 N N . LYS E 2 83 ? 26.480 30.240 40.475 1.00 89.06 346 LYS D N 1
ATOM 2061 C CA . LYS E 2 83 ? 27.512 30.695 41.418 1.00 90.86 346 LYS D CA 1
ATOM 2062 C C . LYS E 2 83 ? 28.427 31.788 40.790 1.00 91.93 346 LYS D C 1
ATOM 2063 O O . LYS E 2 83 ? 28.249 32.103 39.605 1.00 92.57 346 LYS D O 1
ATOM 2069 N N . LYS E 2 84 ? 29.361 32.361 41.585 1.00 93.00 347 LYS D N 1
ATOM 2070 C CA . LYS E 2 84 ? 30.176 33.581 41.274 1.00 93.30 347 LYS D CA 1
ATOM 2071 C C . LYS E 2 84 ? 30.363 33.956 39.809 1.00 93.94 347 LYS D C 1
ATOM 2072 O O . LYS E 2 84 ? 30.969 34.993 39.499 1.00 94.55 347 LYS D O 1
ATOM 2078 N N . PRO F 2 1 ? -33.155 10.472 13.871 1.00 53.71 264 PRO F N 1
ATOM 2079 C CA . PRO F 2 1 ? -31.926 11.215 14.225 1.00 53.71 264 PRO F CA 1
ATOM 2080 C C . PRO F 2 1 ? -30.758 10.262 14.569 1.00 54.64 264 PRO F C 1
ATOM 2081 O O . PRO F 2 1 ? -31.006 9.052 14.770 1.00 55.32 264 PRO F O 1
ATOM 2085 N N . THR F 2 2 ? -29.529 10.797 14.703 1.00 54.56 265 THR F N 1
ATOM 2086 C CA . THR F 2 2 ? -28.411 10.034 15.279 1.00 54.55 265 THR F CA 1
ATOM 2087 C C . THR F 2 2 ? -28.702 9.700 16.738 1.00 53.88 265 THR F C 1
ATOM 2088 O O . THR F 2 2 ? -28.907 10.599 17.531 1.00 53.38 265 THR F O 1
ATOM 2092 N N . HIS F 2 3 ? -28.749 8.424 17.080 1.00 53.74 266 HIS F N 1
ATOM 2093 C CA . HIS F 2 3 ? -29.005 8.021 18.453 1.00 54.67 266 HIS F CA 1
ATOM 2094 C C . HIS F 2 3 ? -28.074 6.994 19.081 1.00 54.91 266 HIS F C 1
ATOM 2095 O O . HIS F 2 3 ? -28.192 6.702 20.235 1.00 55.60 266 HIS F O 1
ATOM 2102 N N . ILE F 2 4 ? -27.152 6.464 18.304 1.00 54.54 267 ILE F N 1
ATOM 2103 C CA . ILE F 2 4 ? -26.183 5.453 18.749 1.00 54.21 267 ILE F CA 1
ATOM 2104 C C . ILE F 2 4 ? -25.045 5.501 17.761 1.00 52.93 267 ILE F C 1
ATOM 2105 O O . ILE F 2 4 ? -25.283 5.773 16.587 1.00 53.14 267 ILE F O 1
ATOM 2110 N N . ALA F 2 5 ? -23.828 5.287 18.207 1.00 52.01 268 ALA F N 1
ATOM 2111 C CA . ALA F 2 5 ? -22.725 5.292 17.290 1.00 51.43 268 ALA F CA 1
ATOM 2112 C C . ALA F 2 5 ? -21.498 4.589 17.773 1.00 51.53 268 ALA F C 1
ATOM 2113 O O . ALA F 2 5 ? -21.176 4.672 18.910 1.00 51.91 268 ALA F O 1
ATOM 2115 N N . ILE F 2 6 ? -20.776 3.933 16.893 1.00 51.63 269 ILE F N 1
ATOM 2116 C CA . ILE F 2 6 ? -19.521 3.307 17.286 1.00 52.54 269 ILE F CA 1
ATOM 2117 C C . ILE F 2 6 ? -18.421 3.724 16.344 1.00 53.59 269 ILE F C 1
ATOM 2118 O O . ILE F 2 6 ? -18.551 3.536 15.153 1.00 54.31 269 ILE F O 1
ATOM 2123 N N . ALA F 2 7 ? -17.370 4.349 16.826 1.00 55.53 270 ALA F N 1
ATOM 2124 C CA . ALA F 2 7 ? -16.250 4.682 15.931 1.00 57.82 270 ALA F CA 1
ATOM 2125 C C . ALA F 2 7 ? -15.218 3.535 15.866 1.00 60.43 270 ALA F C 1
ATOM 2126 O O . ALA F 2 7 ? -14.906 2.881 16.869 1.00 60.21 270 ALA F O 1
ATOM 2128 N N . LEU F 2 8 ? -14.704 3.296 14.662 1.00 63.36 271 LEU F N 1
ATOM 2129 C CA . LEU F 2 8 ? -13.757 2.240 14.431 1.00 65.44 271 LEU F CA 1
ATOM 2130 C C . LEU F 2 8 ? -12.493 2.793 13.841 1.00 67.92 271 LEU F C 1
ATOM 2131 O O . LEU F 2 8 ? -12.513 3.664 12.968 1.00 67.83 271 LEU F O 1
ATOM 2136 N N . LYS F 2 9 ? -11.386 2.267 14.336 1.00 71.45 272 LYS F N 1
ATOM 2137 C CA . LYS F 2 9 ? -10.093 2.459 13.685 1.00 75.03 272 LYS F CA 1
ATO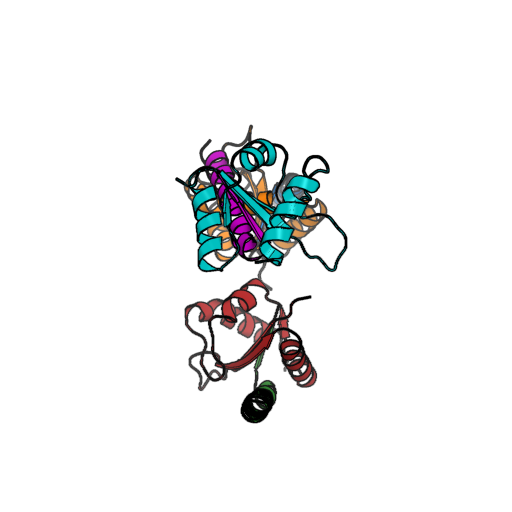M 2138 C C . LYS F 2 9 ? -9.652 1.131 13.064 1.00 77.39 272 LYS F C 1
ATOM 2139 O O . LYS F 2 9 ? -9.944 0.021 13.578 1.00 76.94 272 LYS F O 1
ATOM 2145 N N . TYR F 2 10 ? -8.993 1.268 11.921 1.00 80.61 273 TYR F N 1
ATOM 2146 C CA . TYR F 2 10 ? -8.320 0.147 11.296 1.00 84.44 273 TYR F CA 1
ATOM 2147 C C . TYR F 2 10 ? -7.083 0.562 10.514 1.00 86.55 273 TYR F C 1
ATOM 2148 O O . TYR F 2 10 ? -7.168 1.267 9.485 1.00 86.81 273 TYR F O 1
ATOM 2157 N N . ASN F 2 11 ? -5.930 0.134 11.011 1.00 89.13 274 ASN F N 1
ATOM 2158 C CA . ASN F 2 11 ? -4.709 0.388 10.285 1.00 91.56 274 ASN F CA 1
ATOM 2159 C C . ASN F 2 11 ? -4.321 -0.877 9.520 1.00 93.07 274 ASN F C 1
ATOM 2160 O O . ASN F 2 11 ? -3.994 -1.918 10.139 1.00 92.42 274 ASN F O 1
ATOM 2165 N N . PRO F 2 12 ? -4.397 -0.791 8.164 1.00 94.64 275 PRO F N 1
ATOM 2166 C CA . PRO F 2 12 ? -4.186 -1.960 7.299 1.00 95.61 275 PRO F CA 1
ATOM 2167 C C . PRO F 2 12 ? -2.824 -2.559 7.595 1.00 96.72 275 PRO F C 1
ATOM 2168 O O . PRO F 2 12 ? -2.732 -3.761 7.797 1.00 97.01 275 PRO F O 1
ATOM 2172 N N . GLU F 2 13 ? -1.810 -1.694 7.690 1.00 97.88 276 GLU F N 1
ATOM 2173 C CA . GLU F 2 13 ? -0.391 -2.065 7.773 1.00 99.21 276 GLU F CA 1
ATOM 2174 C C . GLU F 2 13 ? -0.059 -3.108 8.849 1.00 99.73 276 GLU F C 1
ATOM 2175 O O . GLU F 2 13 ? 0.280 -4.252 8.503 1.00 100.08 276 GLU F O 1
ATOM 2181 N N . LYS F 2 14 ? -0.327 -2.776 10.100 1.00 100.09 277 LYS F N 1
ATOM 2182 C CA . LYS F 2 14 ? -0.102 -3.657 11.223 1.00 100.74 277 LYS F CA 1
ATOM 2183 C C . LYS F 2 14 ? -1.073 -4.759 11.002 1.00 100.58 277 LYS F C 1
ATOM 2184 O O . LYS F 2 14 ? -1.868 -4.670 10.084 1.00 100.67 277 LYS F O 1
ATOM 2190 N N . ASP F 2 15 ? -1.029 -5.840 11.742 1.00 100.38 278 ASP F N 1
ATOM 2191 C CA . ASP F 2 15 ? -1.971 -6.883 11.381 1.00 100.05 278 ASP F CA 1
ATOM 2192 C C . ASP F 2 15 ? -2.984 -7.347 12.400 1.00 98.65 278 ASP F C 1
ATOM 2193 O O . ASP F 2 15 ? -3.366 -8.504 12.424 1.00 99.13 278 ASP F O 1
ATOM 2198 N N . LYS F 2 16 ? -3.398 -6.431 13.253 1.00 96.54 279 LYS F N 1
ATOM 2199 C CA . LYS F 2 16 ? -4.501 -6.698 14.201 1.00 94.06 279 LYS F CA 1
ATOM 2200 C C . LYS F 2 16 ? -5.872 -6.267 13.659 1.00 92.11 279 LYS F C 1
ATOM 2201 O O . LYS F 2 16 ? -5.957 -5.516 12.679 1.00 92.21 279 LYS F O 1
ATOM 2207 N N . ALA F 2 17 ? -6.944 -6.642 14.335 1.00 89.03 280 ALA F N 1
ATOM 2208 C CA . ALA F 2 17 ? -8.311 -6.324 13.915 1.00 86.51 280 ALA F CA 1
ATOM 2209 C C . ALA F 2 17 ? -8.684 -4.864 14.135 1.00 84.53 280 ALA F C 1
ATOM 2210 O O . ALA F 2 17 ? -7.880 -4.124 14.648 1.00 83.78 280 ALA F O 1
ATOM 2212 N N . PRO F 2 18 ? -9.853 -4.413 13.678 1.00 82.67 281 PRO F N 1
ATOM 2213 C CA . PRO F 2 18 ? -10.172 -3.010 13.888 1.00 81.37 281 PRO F CA 1
ATOM 2214 C C . PRO F 2 18 ? -10.526 -2.706 15.358 1.00 80.00 281 PRO F C 1
ATOM 2215 O O . PRO F 2 18 ? -11.138 -3.539 16.063 1.00 79.14 281 PRO F O 1
ATOM 2219 N N . VAL F 2 19 ? -10.097 -1.526 15.804 1.00 78.40 282 VAL F N 1
ATOM 2220 C CA . VAL F 2 19 ? -10.180 -1.158 17.217 1.00 77.39 282 VAL F CA 1
ATOM 2221 C C . VAL F 2 19 ? -11.276 -0.127 17.452 1.00 76.37 282 VAL F C 1
ATOM 2222 O O . VAL F 2 19 ? -11.296 0.919 16.769 1.00 76.46 282 VAL F O 1
ATOM 2226 N N . VAL F 2 20 ? -12.191 -0.405 18.391 1.00 74.53 283 VAL F N 1
ATOM 2227 C CA . VAL F 2 20 ? -13.190 0.606 18.771 1.00 71.85 283 VAL F CA 1
ATOM 2228 C C . VAL F 2 20 ? -12.507 1.798 19.388 1.00 70.67 283 VAL F C 1
ATOM 2229 O O . VAL F 2 20 ? -11.705 1.685 20.300 1.00 70.86 283 VAL F O 1
ATOM 2233 N N . VAL F 2 21 ? -12.816 2.958 18.865 1.00 69.23 284 VAL F N 1
ATOM 2234 C CA . VAL F 2 21 ? -12.181 4.155 19.351 1.00 67.93 284 VAL F CA 1
ATOM 2235 C C . VAL F 2 21 ? -13.091 4.970 20.282 1.00 66.42 284 VAL F C 1
ATOM 2236 O O . VAL F 2 21 ? -12.608 5.833 21.008 1.00 66.29 284 VAL F O 1
ATOM 2240 N N . ALA F 2 22 ? -14.383 4.838 20.052 1.00 64.11 285 ALA F N 1
ATOM 2241 C CA . ALA F 2 22 ? -15.376 5.541 20.794 1.00 62.31 285 ALA F CA 1
ATOM 2242 C C . ALA F 2 22 ? -16.733 5.002 20.475 1.00 61.14 285 ALA F C 1
ATOM 2243 O O . ALA F 2 22 ? -16.970 4.578 19.379 1.00 61.78 285 ALA F O 1
ATOM 2245 N N . LYS F 2 23 ? -17.654 5.109 21.409 1.00 58.77 286 LYS F N 1
ATOM 2246 C CA . LYS F 2 23 ? -19.051 4.817 21.162 1.00 56.28 286 LYS F CA 1
ATOM 2247 C C . LYS F 2 23 ? -19.920 5.768 21.994 1.00 55.30 286 LYS F C 1
ATOM 2248 O O . LYS F 2 23 ? -19.418 6.480 22.882 1.00 54.54 286 LYS F O 1
ATOM 2254 N N . GLY F 2 24 ? -21.222 5.774 21.714 1.00 53.41 287 GLY F N 1
ATOM 2255 C CA . GLY F 2 24 ? -22.102 6.626 22.465 1.00 51.78 287 GLY F CA 1
ATOM 2256 C C . GLY F 2 24 ? -23.544 6.516 22.062 1.00 50.16 287 GLY F C 1
ATOM 2257 O O . GLY F 2 24 ? -23.864 6.034 20.970 1.00 49.92 287 GLY F O 1
ATOM 2258 N N . LYS F 2 25 ? -24.409 6.980 22.952 1.00 48.21 288 LYS F N 1
ATOM 2259 C CA . LYS F 2 25 ? -25.802 7.050 22.675 1.00 47.79 288 LYS F CA 1
ATOM 2260 C C . LYS F 2 25 ? -26.274 8.495 22.778 1.00 47.96 288 LYS F C 1
ATOM 2261 O O . LYS F 2 25 ? -25.639 9.327 23.407 1.00 47.15 288 LYS F O 1
ATOM 2267 N N . GLY F 2 26 ? -27.379 8.820 22.134 1.00 48.92 289 GLY F N 1
ATOM 2268 C CA . GLY F 2 26 ? -27.923 10.158 22.298 1.00 50.09 289 GLY F CA 1
ATOM 2269 C C . GLY F 2 26 ? -26.862 11.236 22.031 1.00 51.16 289 GLY F C 1
ATOM 2270 O O . GLY F 2 26 ? -26.235 11.204 20.961 1.00 51.04 289 GLY F O 1
ATOM 2271 N N . THR F 2 27 ? -26.622 12.159 22.981 1.00 50.44 290 THR F N 1
ATOM 2272 C CA . THR F 2 27 ? -25.806 13.328 22.638 1.00 50.89 290 THR F CA 1
ATOM 2273 C C . THR F 2 27 ? -24.344 12.995 22.448 1.00 51.55 290 THR F C 1
ATOM 2274 O O . THR F 2 27 ? -23.610 13.764 21.812 1.00 54.00 290 THR F O 1
ATOM 2278 N N . ILE F 2 28 ? -23.884 11.873 22.973 1.00 51.14 291 ILE F N 1
ATOM 2279 C CA . ILE F 2 28 ? -22.495 11.489 22.695 1.00 50.28 291 ILE F CA 1
ATOM 2280 C C . ILE F 2 28 ? -22.439 10.905 21.271 1.00 50.45 291 ILE F C 1
ATOM 2281 O O . ILE F 2 28 ? -21.609 11.267 20.504 1.00 50.09 291 ILE F O 1
ATOM 2286 N N . ALA F 2 29 ? -23.360 10.020 20.918 1.00 51.23 292 ALA F N 1
ATOM 2287 C CA . ALA F 2 29 ? -23.493 9.609 19.560 1.00 51.26 292 ALA F CA 1
ATOM 2288 C C . ALA F 2 29 ? -23.444 10.834 18.652 1.00 52.49 292 ALA F C 1
ATOM 2289 O O . ALA F 2 29 ? -22.655 10.844 17.720 1.00 54.57 292 ALA F O 1
ATOM 2291 N N . GLN F 2 30 ? -24.218 11.882 18.906 1.00 53.32 293 GLN F N 1
ATOM 2292 C CA . GLN F 2 30 ? -24.162 13.054 18.005 1.00 54.69 293 GLN F CA 1
ATOM 2293 C C . GLN F 2 30 ? -22.772 13.661 17.881 1.00 53.94 293 GLN F C 1
ATOM 2294 O O . GLN F 2 30 ? -22.320 13.923 16.765 1.00 53.96 293 GLN F O 1
ATOM 2300 N N . LYS F 2 31 ? -22.099 13.872 18.997 1.00 54.18 294 LYS F N 1
ATOM 2301 C CA . LYS F 2 31 ? -20.800 14.521 18.936 1.00 56.62 294 LYS F CA 1
ATOM 2302 C C . LYS F 2 31 ? -19.794 13.743 18.069 1.00 56.64 294 LYS F C 1
ATOM 2303 O O . LYS F 2 31 ? -19.192 14.299 17.125 1.00 56.72 294 LYS F O 1
ATOM 2309 N N . ILE F 2 32 ? -19.661 12.449 18.367 1.00 56.97 295 ILE F N 1
ATOM 2310 C CA . ILE F 2 32 ? -18.871 11.524 17.576 1.00 56.23 295 ILE F CA 1
ATOM 2311 C C . ILE F 2 32 ? -19.221 11.724 16.123 1.00 56.93 295 ILE F C 1
ATOM 2312 O O . ILE F 2 32 ? -18.338 11.959 15.312 1.00 56.60 295 ILE F O 1
ATOM 2317 N N . VAL F 2 33 ? -20.502 11.700 15.787 1.00 58.23 296 VAL F N 1
ATOM 2318 C CA . VAL F 2 33 ? -20.841 11.893 14.370 1.00 60.16 296 VAL F CA 1
ATOM 2319 C C . VAL F 2 33 ? -20.310 13.239 13.918 1.00 62.23 296 VAL F C 1
ATOM 2320 O O . VAL F 2 33 ? -19.534 13.313 12.965 1.00 62.33 296 VAL F O 1
ATOM 2324 N N . GLU F 2 34 ? -20.692 14.291 14.645 1.00 64.33 297 GLU F N 1
ATOM 2325 C CA . GLU F 2 34 ? -20.278 15.646 14.305 1.00 65.91 297 GLU F CA 1
ATOM 2326 C C . GLU F 2 34 ? -18.776 15.722 14.203 1.00 66.74 297 GLU F C 1
ATOM 2327 O O . GLU F 2 34 ? -18.274 16.366 13.275 1.00 67.33 297 GLU F O 1
ATOM 2333 N N . ILE F 2 35 ? -18.060 15.072 15.132 1.00 66.76 298 ILE F N 1
ATOM 2334 C CA . ILE F 2 35 ? -16.613 15.107 15.061 1.00 67.23 298 ILE F CA 1
ATOM 2335 C C . ILE F 2 35 ? -16.266 14.507 13.725 1.00 68.59 298 ILE F C 1
ATOM 2336 O O . ILE F 2 35 ? -15.458 15.076 12.964 1.00 68.70 298 ILE F O 1
ATOM 2341 N N . ALA F 2 36 ? -16.898 13.395 13.398 1.00 69.24 299 ALA F N 1
ATOM 2342 C CA . ALA F 2 36 ? -16.580 12.753 12.153 1.00 70.11 299 ALA F CA 1
ATOM 2343 C C . ALA F 2 36 ? -16.940 13.480 10.868 1.00 71.15 299 ALA F C 1
ATOM 2344 O O . ALA F 2 36 ? -16.074 13.753 10.076 1.00 71.11 299 ALA F O 1
ATOM 2346 N N . GLU F 2 37 ? -18.178 13.904 10.704 1.00 72.63 300 GLU F N 1
ATOM 2347 C CA . GLU F 2 37 ? -18.545 14.686 9.494 1.00 74.00 300 GLU F CA 1
ATOM 2348 C C . GLU F 2 37 ? -17.670 15.888 9.195 1.00 75.45 300 GLU F C 1
ATOM 2349 O O . GLU F 2 37 ? -17.334 16.109 8.042 1.00 76.35 300 GLU F O 1
ATOM 2355 N N . ASN F 2 38 ? -17.338 16.679 10.217 1.00 77.02 301 ASN F N 1
ATOM 2356 C CA . ASN F 2 38 ? -16.403 17.787 10.041 1.00 78.41 301 ASN F CA 1
ATOM 2357 C C . ASN F 2 38 ? -15.025 17.295 9.594 1.00 78.64 301 ASN F C 1
ATOM 2358 O O . ASN F 2 38 ? -14.445 17.873 8.696 1.00 79.74 301 ASN F O 1
ATOM 2363 N N . TYR F 2 39 ? -14.506 16.231 10.188 1.00 78.31 302 TYR F N 1
ATOM 2364 C CA . TYR F 2 39 ? -13.171 15.764 9.830 1.00 78.03 302 TYR F CA 1
ATOM 2365 C C . TYR F 2 39 ? -13.178 14.814 8.630 1.00 77.18 302 TYR F C 1
ATOM 2366 O O . TYR F 2 39 ? -12.172 14.220 8.286 1.00 77.59 302 TYR F O 1
ATOM 2375 N N . SER F 2 40 ? -14.327 14.650 8.003 1.00 76.04 303 SER F N 1
ATOM 2376 C CA . SER F 2 40 ? -14.439 13.747 6.858 1.00 74.68 303 SER F CA 1
ATOM 2377 C C . SER F 2 40 ? -14.109 12.245 7.042 1.00 73.35 303 SER F C 1
ATOM 2378 O O . SER F 2 40 ? -13.460 11.639 6.187 1.00 73.85 303 SER F O 1
ATOM 2381 N N . ILE F 2 41 ? -14.578 11.648 8.144 1.00 71.00 304 ILE F N 1
ATOM 2382 C CA . ILE F 2 41 ? -14.577 10.189 8.310 1.00 68.19 304 ILE F CA 1
ATOM 2383 C C . ILE F 2 41 ? -15.891 9.630 7.771 1.00 66.48 304 ILE F C 1
ATOM 2384 O O . ILE F 2 41 ? -16.948 10.204 7.992 1.00 66.75 304 ILE F O 1
ATOM 2389 N N . PRO F 2 42 ? -15.849 8.511 7.042 1.00 64.81 305 PRO F N 1
ATOM 2390 C CA . PRO F 2 42 ? -17.193 8.115 6.642 1.00 63.30 305 PRO F CA 1
ATOM 2391 C C . PRO F 2 42 ? -18.060 7.694 7.834 1.00 62.27 305 PRO F C 1
ATOM 2392 O O . PRO F 2 42 ? -17.607 6.997 8.742 1.00 62.40 305 PRO F O 1
ATOM 2396 N N . VAL F 2 43 ? -19.286 8.160 7.817 1.00 60.79 306 VAL F N 1
ATOM 2397 C CA . VAL F 2 43 ? -20.277 7.775 8.744 1.00 60.73 306 VAL F CA 1
ATOM 2398 C C . VAL F 2 43 ? -21.183 6.894 7.941 1.00 61.55 306 VAL F C 1
ATOM 2399 O O . VAL F 2 43 ? -21.625 7.298 6.867 1.00 62.50 306 VAL F O 1
ATOM 2403 N N . VAL F 2 44 ? -21.455 5.693 8.460 1.00 61.49 307 VAL F N 1
ATOM 2404 C CA . VAL F 2 44 ? -22.251 4.690 7.771 1.00 60.97 307 VAL F CA 1
ATOM 2405 C C . VAL F 2 44 ? -23.456 4.281 8.614 1.00 61.51 307 VAL F C 1
ATOM 2406 O O . VAL F 2 44 ? -23.316 4.005 9.812 1.00 60.98 307 VAL F O 1
ATOM 2410 N N . ARG F 2 45 ? -24.624 4.223 7.985 1.00 61.71 308 ARG F N 1
ATOM 2411 C CA . ARG F 2 45 ? -25.821 3.797 8.657 1.00 63.32 308 ARG F CA 1
ATOM 2412 C C . ARG F 2 45 ? -26.127 2.308 8.510 1.00 64.35 308 ARG F C 1
ATOM 2413 O O . ARG F 2 45 ? -26.776 1.871 7.528 1.00 64.78 308 ARG F O 1
ATOM 2421 N N . LYS F 2 46 ? -25.716 1.548 9.525 1.00 64.90 309 LYS F N 1
ATOM 2422 C CA . LYS F 2 46 ? -25.973 0.120 9.599 1.00 66.02 309 LYS F CA 1
ATOM 2423 C C . LYS F 2 46 ? -26.694 -0.252 10.894 1.00 66.26 309 LYS F C 1
ATOM 2424 O O . LYS F 2 46 ? -26.105 -0.814 11.818 1.00 66.40 309 LYS F O 1
ATOM 2430 N N . PRO F 2 47 ? -27.987 0.070 10.972 1.00 66.76 310 PRO F N 1
ATOM 2431 C CA . PRO F 2 47 ? -28.676 -0.031 12.251 1.00 67.31 310 PRO F CA 1
ATOM 2432 C C . PRO F 2 47 ? -28.570 -1.350 12.973 1.00 67.65 310 PRO F C 1
ATOM 2433 O O . PRO F 2 47 ? -28.429 -1.352 14.194 1.00 68.42 310 PRO F O 1
ATOM 2437 N N . GLU F 2 48 ? -28.742 -2.451 12.285 1.00 67.92 311 GLU F N 1
ATOM 2438 C CA . GLU F 2 48 ? -28.749 -3.721 12.968 1.00 68.65 311 GLU F CA 1
ATOM 2439 C C . GLU F 2 48 ? -27.409 -4.051 13.569 1.00 67.35 311 GLU F C 1
ATOM 2440 O O . GLU F 2 48 ? -27.316 -4.575 14.654 1.00 66.78 311 GLU F O 1
ATOM 2446 N N . LEU F 2 49 ? -26.367 -3.738 12.831 1.00 66.46 312 LEU F N 1
ATOM 2447 C CA . LEU F 2 49 ? -25.029 -4.034 13.255 1.00 65.38 312 LEU F CA 1
ATOM 2448 C C . LEU F 2 49 ? -24.669 -3.102 14.416 1.00 65.31 312 LEU F C 1
ATOM 2449 O O . LEU F 2 49 ? -23.934 -3.501 15.336 1.00 64.70 312 LEU F O 1
ATOM 2454 N N . ALA F 2 50 ? -25.220 -1.884 14.389 1.00 65.14 313 ALA F N 1
ATOM 2455 C CA . ALA F 2 50 ? -24.973 -0.922 15.470 1.00 64.64 313 ALA F CA 1
ATOM 2456 C C . ALA F 2 50 ? -25.530 -1.360 16.822 1.00 64.37 313 ALA F C 1
ATOM 2457 O O . ALA F 2 50 ? -24.793 -1.298 17.808 1.00 64.07 313 ALA F O 1
ATOM 2459 N N . ARG F 2 51 ? -26.782 -1.821 16.883 1.00 64.21 314 ARG F N 1
ATOM 2460 C CA . ARG F 2 51 ? -27.328 -2.340 18.148 1.00 65.22 314 ARG F CA 1
ATOM 2461 C C . ARG F 2 51 ? -26.462 -3.434 18.719 1.00 65.18 314 ARG F C 1
ATOM 2462 O O . ARG F 2 51 ? -25.905 -3.319 19.790 1.00 65.91 314 ARG F O 1
ATOM 2470 N N . ALA F 2 52 ? -26.370 -4.537 18.009 1.00 65.04 315 ALA F N 1
ATOM 2471 C CA . ALA F 2 52 ? -25.658 -5.667 18.553 1.00 64.81 315 ALA F CA 1
ATOM 2472 C C . ALA F 2 52 ? -24.131 -5.389 18.682 1.00 64.47 315 ALA F C 1
ATOM 2473 O O . ALA F 2 52 ? -23.414 -5.995 19.498 1.00 64.55 315 ALA F O 1
ATOM 2475 N N . LEU F 2 53 ? -23.618 -4.449 17.928 1.00 63.16 316 LEU F N 1
ATOM 2476 C CA . LEU F 2 53 ? -22.235 -4.179 18.121 1.00 63.29 316 LEU F CA 1
ATOM 2477 C C . LEU F 2 53 ? -21.963 -3.526 19.497 1.00 63.65 316 LEU F C 1
ATOM 2478 O O . LEU F 2 53 ? -21.020 -3.896 20.174 1.00 63.78 316 LEU F O 1
ATOM 2483 N N . TYR F 2 54 ? -22.821 -2.579 19.908 1.00 64.11 317 TYR F N 1
ATOM 2484 C CA . TYR F 2 54 ? -22.597 -1.659 21.026 1.00 62.49 317 TYR F CA 1
ATOM 2485 C C . TYR F 2 54 ? -22.328 -2.346 22.357 1.00 62.58 317 TYR F C 1
ATOM 2486 O O . TYR F 2 54 ? -21.350 -2.007 23.025 1.00 62.12 317 TYR F O 1
ATOM 2495 N N . PRO F 2 55 ? -23.195 -3.282 22.779 1.00 62.39 318 PRO F N 1
ATOM 2496 C CA . PRO F 2 55 ? -22.897 -3.790 24.091 1.00 63.49 318 PRO F CA 1
ATOM 2497 C C . PRO F 2 55 ? -21.732 -4.739 24.053 1.00 64.90 318 PRO F C 1
ATOM 2498 O O . PRO F 2 55 ? -21.101 -4.980 25.088 1.00 65.02 318 PRO F O 1
ATOM 2502 N N . ALA F 2 56 ? -21.418 -5.257 22.871 1.00 66.00 319 ALA F N 1
ATOM 2503 C CA . ALA F 2 56 ? -20.399 -6.292 22.793 1.00 66.81 319 ALA F CA 1
ATOM 2504 C C . ALA F 2 56 ? -19.056 -5.666 22.853 1.00 67.80 319 ALA F C 1
ATOM 2505 O O . ALA F 2 56 ? -18.061 -6.328 23.048 1.00 68.94 319 ALA F O 1
ATOM 2507 N N . VAL F 2 57 ? -18.984 -4.390 22.654 1.00 69.41 320 VAL F N 1
ATOM 2508 C CA . VAL F 2 57 ? -17.689 -3.844 22.398 1.00 71.68 320 VAL F CA 1
ATOM 2509 C C . VAL F 2 57 ? -17.235 -2.842 23.391 1.00 72.88 320 VAL F C 1
ATOM 2510 O O . VAL F 2 57 ? -18.030 -2.228 24.058 1.00 73.22 320 VAL F O 1
ATOM 2514 N N . GLU F 2 58 ? -15.928 -2.705 23.502 1.00 74.34 321 GLU F N 1
ATOM 2515 C CA . GLU F 2 58 ? -15.354 -1.851 24.549 1.00 76.08 321 GLU F CA 1
ATOM 2516 C C . GLU F 2 58 ? -14.325 -0.940 23.964 1.00 75.91 321 GLU F C 1
ATOM 2517 O O . GLU F 2 58 ? -13.372 -1.408 23.344 1.00 75.77 321 GLU F O 1
ATOM 2523 N N . VAL F 2 59 ? -14.391 0.323 24.308 1.00 76.00 322 VAL F N 1
ATOM 2524 C CA . VAL F 2 59 ? -13.484 1.310 23.776 1.00 76.69 322 VAL F CA 1
ATOM 2525 C C . VAL F 2 59 ? -12.060 0.933 24.114 1.00 77.92 322 VAL F C 1
ATOM 2526 O O . VAL F 2 59 ? -11.825 0.270 25.088 1.00 79.02 322 VAL F O 1
ATOM 2530 N N . GLY F 2 60 ? -11.118 1.301 23.254 1.00 79.27 323 GLY F N 1
ATOM 2531 C CA . GLY F 2 60 ? -9.729 0.842 23.372 1.00 80.46 323 GLY F CA 1
ATOM 2532 C C . GLY F 2 60 ? -9.457 -0.590 22.897 1.00 81.80 323 GLY F C 1
ATOM 2533 O O . GLY F 2 60 ? -8.306 -0.908 22.592 1.00 81.86 323 GLY F O 1
ATOM 2534 N N . LYS F 2 61 ? -10.480 -1.433 22.805 1.00 82.77 324 LYS F N 1
ATOM 2535 C CA . LYS F 2 61 ? -10.330 -2.835 22.385 1.00 84.23 324 LYS F CA 1
ATOM 2536 C C . LYS F 2 61 ? -10.628 -3.172 20.918 1.00 84.72 324 LYS F C 1
ATOM 2537 O O . LYS F 2 61 ? -11.142 -2.362 20.185 1.00 85.19 324 LYS F O 1
ATOM 2543 N N . GLU F 2 62 ? -10.285 -4.388 20.511 1.00 85.35 325 GLU F N 1
ATOM 2544 C CA . GLU F 2 62 ? -10.513 -4.876 19.162 1.00 85.75 325 GLU F CA 1
ATOM 2545 C C . GLU F 2 62 ? -11.907 -5.427 19.104 1.00 85.30 325 GLU F C 1
ATOM 2546 O O . GLU F 2 62 ? -12.394 -5.969 20.084 1.00 85.39 325 GLU F O 1
ATOM 2552 N N . ILE F 2 63 ? -12.543 -5.329 17.949 1.00 84.90 326 ILE F N 1
ATOM 2553 C CA . ILE F 2 63 ? -13.841 -5.948 17.791 1.00 84.87 326 ILE F CA 1
ATOM 2554 C C . ILE F 2 63 ? -13.723 -7.472 17.991 1.00 85.53 326 ILE F C 1
ATOM 2555 O O . ILE F 2 63 ? -12.669 -8.069 17.802 1.00 85.14 326 ILE F O 1
ATOM 2560 N N . SER F 2 64 ? -14.802 -8.109 18.364 1.00 86.23 327 SER F N 1
ATOM 2561 C CA . SER F 2 64 ? -14.800 -9.535 18.524 1.00 87.49 327 SER F CA 1
ATOM 2562 C C . SER F 2 64 ? -14.889 -10.261 17.197 1.00 88.02 327 SER F C 1
ATOM 2563 O O . SER F 2 64 ? -15.304 -9.691 16.220 1.00 88.74 327 SER F O 1
ATOM 2566 N N . PRO F 2 65 ? -14.500 -11.525 17.154 1.00 88.20 328 PRO F N 1
ATOM 2567 C CA . PRO F 2 65 ? -14.650 -12.292 15.912 1.00 87.85 328 PRO F CA 1
ATOM 2568 C C . PRO F 2 65 ? -16.090 -12.492 15.467 1.00 86.92 328 PRO F C 1
ATOM 2569 O O . PRO F 2 65 ? -16.338 -12.916 14.340 1.00 87.23 328 PRO F O 1
ATOM 2573 N N . LYS F 2 66 ? -17.032 -12.186 16.336 1.00 85.48 329 LYS F N 1
ATOM 2574 C CA . LYS F 2 66 ? -18.420 -12.264 15.941 1.00 84.54 329 LYS F CA 1
ATOM 2575 C C . LYS F 2 66 ? -18.707 -11.342 14.756 1.00 84.09 329 LYS F C 1
ATOM 2576 O O . LYS F 2 66 ? -19.523 -11.687 13.925 1.00 84.10 329 LYS F O 1
ATOM 2582 N N . PHE F 2 67 ? -18.016 -10.196 14.672 1.00 83.58 330 PHE F N 1
ATOM 2583 C CA . PHE F 2 67 ? -18.310 -9.134 13.674 1.00 82.91 330 PHE F CA 1
ATOM 2584 C C . PHE F 2 67 ? -17.261 -8.933 12.586 1.00 82.23 330 PHE F C 1
ATOM 2585 O O . PHE F 2 67 ? -17.308 -7.938 11.860 1.00 82.62 330 PHE F O 1
ATOM 2593 N N . TYR F 2 68 ? -16.310 -9.847 12.456 1.00 81.27 331 TYR F N 1
ATOM 2594 C CA . TYR F 2 68 ? -15.203 -9.619 11.523 1.00 79.85 331 TYR F CA 1
ATOM 2595 C C . TYR F 2 68 ? -15.706 -9.269 10.149 1.00 78.47 331 TYR F C 1
ATOM 2596 O O . TYR F 2 68 ? -15.224 -8.314 9.519 1.00 77.86 331 TYR F O 1
ATOM 2605 N N . LYS F 2 69 ? -16.683 -10.061 9.705 1.00 76.80 332 LYS F N 1
ATOM 2606 C CA . LYS F 2 69 ? -17.177 -10.035 8.321 1.00 75.62 332 LYS F CA 1
ATOM 2607 C C . LYS F 2 69 ? -17.877 -8.709 8.080 1.00 73.35 332 LYS F C 1
ATOM 2608 O O . LYS F 2 69 ? -17.467 -7.931 7.201 1.00 73.38 332 LYS F O 1
ATOM 2614 N N . ALA F 2 70 ? -18.906 -8.466 8.901 1.00 69.61 333 ALA F N 1
ATOM 2615 C CA . ALA F 2 70 ? -19.784 -7.326 8.756 1.00 65.72 333 ALA F CA 1
ATOM 2616 C C . ALA F 2 70 ? -18.979 -6.017 8.717 1.00 62.90 333 ALA F C 1
ATOM 2617 O O . ALA F 2 70 ? -19.310 -5.143 7.942 1.00 62.69 333 ALA F O 1
ATOM 2619 N N . VAL F 2 71 ? -17.895 -5.919 9.475 1.00 59.67 334 VAL F N 1
ATOM 2620 C CA . VAL F 2 71 ? -17.082 -4.716 9.478 1.00 57.42 334 VAL F CA 1
ATOM 2621 C C . VAL F 2 71 ? -16.074 -4.768 8.387 1.00 57.88 334 VAL F C 1
ATOM 2622 O O . VAL F 2 71 ? -15.708 -3.726 7.828 1.00 57.80 334 VAL F O 1
ATOM 2626 N N . ALA F 2 72 ? -15.575 -5.978 8.112 1.00 58.25 335 ALA F N 1
ATOM 2627 C CA . ALA F 2 72 ? -14.628 -6.192 7.016 1.00 58.15 335 ALA F CA 1
ATOM 2628 C C . ALA F 2 72 ? -15.214 -5.571 5.753 1.00 57.72 335 ALA F C 1
ATOM 2629 O O . ALA F 2 72 ? -14.595 -4.713 5.085 1.00 56.75 335 ALA F O 1
ATOM 2631 N N . GLU F 2 73 ? -16.451 -5.959 5.485 1.00 56.16 336 GLU F N 1
ATOM 2632 C CA . GLU F 2 73 ? -17.144 -5.447 4.343 1.00 56.72 336 GLU F CA 1
ATOM 2633 C C . GLU F 2 73 ? -17.386 -3.922 4.341 1.00 56.38 336 GLU F C 1
ATOM 2634 O O . GLU F 2 73 ? -17.179 -3.312 3.313 1.00 55.97 336 GLU F O 1
ATOM 2640 N N . ILE F 2 74 ? -17.812 -3.325 5.469 1.00 55.57 337 ILE F N 1
ATOM 2641 C CA . ILE F 2 74 ? -18.047 -1.905 5.558 1.00 54.74 337 ILE F CA 1
ATOM 2642 C C . ILE F 2 74 ? -16.775 -1.187 5.237 1.00 55.37 337 ILE F C 1
ATOM 2643 O O . ILE F 2 74 ? -16.789 -0.223 4.448 1.00 54.74 337 ILE F O 1
ATOM 2648 N N . ILE F 2 75 ? -15.665 -1.647 5.825 1.00 55.81 338 ILE F N 1
ATOM 2649 C CA . ILE F 2 75 ? -14.389 -0.975 5.597 1.00 56.83 338 ILE F CA 1
ATOM 2650 C C . ILE F 2 75 ? -14.009 -1.010 4.160 1.00 57.68 338 ILE F C 1
ATOM 2651 O O . ILE F 2 75 ? -13.516 -0.011 3.632 1.00 58.95 338 ILE F O 1
ATOM 2656 N N . ALA F 2 76 ? -14.227 -2.171 3.543 1.00 58.35 339 ALA F N 1
ATOM 2657 C CA . ALA F 2 76 ? -13.987 -2.389 2.130 1.00 59.36 339 ALA F CA 1
ATOM 2658 C C . ALA F 2 76 ? -14.719 -1.372 1.273 1.00 60.31 339 ALA F C 1
ATOM 2659 O O . ALA F 2 76 ? -14.119 -0.805 0.326 1.00 60.34 339 ALA F O 1
ATOM 2661 N N . TYR F 2 77 ? -16.001 -1.139 1.594 1.00 61.19 340 TYR F N 1
ATOM 2662 C CA . TYR F 2 77 ? -16.802 -0.151 0.895 1.00 63.05 340 TYR F CA 1
ATOM 2663 C C . TYR F 2 77 ? -16.061 1.164 0.959 1.00 64.30 340 TYR F C 1
ATOM 2664 O O . TYR F 2 77 ? -15.695 1.730 -0.055 1.00 65.08 340 TYR F O 1
ATOM 2673 N N . VAL F 2 78 ? -15.757 1.606 2.168 1.00 65.72 341 VAL F N 1
ATOM 2674 C CA . VAL F 2 78 ? -15.208 2.940 2.344 1.00 66.35 341 VAL F CA 1
ATOM 2675 C C . VAL F 2 78 ? -13.792 3.095 1.798 1.00 67.54 341 VAL F C 1
ATOM 2676 O O . VAL F 2 78 ? -13.438 4.195 1.388 1.00 68.00 341 VAL F O 1
ATOM 2680 N N . MET F 2 79 ? -13.030 2.033 1.756 1.00 68.31 342 MET F N 1
ATOM 2681 C CA . MET F 2 79 ? -11.840 2.055 0.969 1.00 69.83 342 MET F CA 1
ATOM 2682 C C . MET F 2 79 ? -12.161 2.058 -0.506 1.00 69.88 342 MET F C 1
ATOM 2683 O O . MET F 2 79 ? -11.503 2.703 -1.266 1.00 71.01 342 MET F O 1
ATOM 2688 N N . PHE F 2 80 ? -13.179 1.340 -0.930 1.00 69.23 343 PHE F N 1
ATOM 2689 C CA . PHE F 2 80 ? -13.463 1.349 -2.344 1.00 69.43 343 PHE F CA 1
ATOM 2690 C C . PHE F 2 80 ? -13.949 2.704 -2.833 1.00 69.50 343 PHE F C 1
ATOM 2691 O O . PHE F 2 80 ? -13.781 3.026 -3.990 1.00 69.68 343 PHE F O 1
ATOM 2699 N N . LYS F 2 81 ? -14.522 3.478 -1.915 1.00 69.88 344 LYS F N 1
ATOM 2700 C CA . LYS F 2 81 ? -15.234 4.775 -2.130 1.00 69.93 344 LYS F CA 1
ATOM 2701 C C . LYS F 2 81 ? -16.704 4.631 -2.558 1.00 70.20 344 LYS F C 1
ATOM 2702 O O . LYS F 2 81 ? -17.552 4.237 -1.750 1.00 70.04 344 LYS F O 1
#

Radius of gyration: 26.64 Å; Cα contacts (8 Å, |Δi|>4): 558; chains: 6; bounding box: 62×58×90 Å

Foldseek 3Di:
DVVVVVVVVVVVVVVVVVVVVCVVVDDDDDDD/DVVVVVVVVVVVVVVVVVVVVCVVVDPDDDDD/DVVVVVVVVVVVVVVCVVVVVCVVVDDDDDDD/DWAWDWDWDDDPPPDPATATADIDTDVRRVVVVVVCVVVVHDDDDDPVVRVVQHVQDDHGDGHDPVCCVPVVVVVVVVVVVPPVD/DKDKDWDWDQDPVPDPAIAGQDIDIDPVRVVVVVVCVVVVHDGDDDVVCRVVQVVVDDHPDGGDVVCRVVVVVVVVVVVVPDDD/DQFKDWDWDDDVPDDDAIATADIDGDPVSVVVVVVCVVVPDDDDDDVVCRVVQVVQHDHPGHGDPVCRVVVVVVVVVVVVD

Nearest PDB structures (foldseek):
  3b1s-assembly3_F  TM=1.013E+00  e=1.639E-12  Aquifex aeolicus
  3bzy-assembly1_B  TM=9.344E-01  e=1.739E-06  Escherichia coli
  3c00-assembly1_B  TM=9.268E-01  e=2.260E-06  Escherichia coli
  5cul-assembly1_B  TM=9.339E-01  e=4.957E-06  Pseudomonas aeruginosa PAO1
  3bzx-assembly1_B  TM=9.366E-01  e=6.032E-06  Escherichia coli